Protein AF-0000000081272701 (afdb_homodimer)

Organism: Ralstonia solanacearum (NCBI:txid305)

Solvent-accessible surface area (backbone atoms only — not comparable to full-atom values): 15594 Å² total; per-residue (Å²): 125,84,72,68,68,65,71,77,65,60,69,92,56,44,43,75,49,78,46,57,53,49,80,87,42,29,43,97,86,44,32,54,33,79,48,44,53,51,46,57,50,47,57,41,48,53,54,44,41,46,74,64,30,82,58,53,84,39,99,74,37,78,48,37,80,42,72,40,32,41,37,36,40,49,70,38,90,46,41,65,70,42,53,31,35,36,35,27,32,75,70,45,52,53,64,32,35,37,30,39,36,34,44,29,21,32,60,88,81,59,48,64,25,34,35,36,38,36,32,30,37,26,19,29,71,85,78,66,40,79,30,71,53,57,73,86,54,52,55,78,73,84,120,125,85,71,69,67,66,72,78,65,59,67,90,57,45,43,74,46,79,48,57,53,49,80,87,42,30,44,98,87,45,31,55,32,80,46,46,53,51,46,58,50,47,56,42,48,52,54,42,40,46,74,60,30,82,58,53,84,39,98,73,38,78,48,37,81,42,70,40,32,42,38,39,40,49,69,39,91,46,40,66,70,42,53,30,34,36,36,29,32,74,71,44,51,55,65,32,34,36,30,38,36,36,43,30,20,32,60,87,80,58,48,61,24,34,37,35,38,38,33,28,38,27,20,28,71,85,79,67,40,79,32,70,55,54,74,85,52,53,53,78,72,84,121

Structure (mmCIF, N/CA/C/O backbone):
data_AF-0000000081272701-model_v1
#
loop_
_entity.id
_entity.type
_entity.pdbx_description
1 polymer Thioesterase
#
loop_
_atom_site.group_PDB
_atom_site.id
_atom_site.type_symbol
_atom_site.label_atom_id
_atom_site.label_alt_id
_atom_site.label_comp_id
_atom_site.label_asym_id
_atom_site.label_entity_id
_atom_site.label_seq_id
_atom_site.pdbx_PDB_ins_code
_atom_site.Cartn_x
_atom_site.Cartn_y
_atom_site.Cartn_z
_atom_site.occupancy
_atom_site.B_iso_or_equiv
_atom_site.auth_seq_id
_atom_site.auth_comp_id
_atom_site.auth_asym_id
_atom_site.auth_atom_id
_atom_site.pdbx_PDB_model_num
ATOM 1 N N . MET A 1 1 ? -2.586 -12.82 17.438 1 26.78 1 MET A N 1
ATOM 2 C CA . MET A 1 1 ? -3.273 -12.023 16.438 1 26.78 1 MET A CA 1
ATOM 3 C C . MET A 1 1 ? -3.867 -10.758 17.047 1 26.78 1 MET A C 1
ATOM 5 O O . MET A 1 1 ? -4.859 -10.828 17.781 1 26.78 1 MET A O 1
ATOM 9 N N . SER A 1 2 ? -3.023 -9.922 17.438 1 33.44 2 SER A N 1
ATOM 10 C CA . SER A 1 2 ? -3.576 -8.789 18.156 1 33.44 2 SER A CA 1
ATOM 11 C C . SER A 1 2 ? -4.777 -8.195 17.438 1 33.44 2 SER A C 1
ATOM 13 O O . SER A 1 2 ? -4.711 -7.922 16.234 1 33.44 2 SER A O 1
ATOM 15 N N . ASP A 1 3 ? -5.93 -8.648 17.75 1 35.03 3 ASP A N 1
ATOM 16 C CA . ASP A 1 3 ? -7.242 -8.086 17.453 1 35.03 3 ASP A CA 1
ATOM 17 C C . ASP A 1 3 ? -7.211 -6.562 17.5 1 35.03 3 ASP A C 1
ATOM 19 O O . ASP A 1 3 ? -7.316 -5.969 18.578 1 35.03 3 ASP A O 1
ATOM 23 N N . LEU A 1 4 ? -6.332 -5.977 16.938 1 34.28 4 LEU A N 1
ATOM 24 C CA . LEU A 1 4 ? -6.566 -4.539 16.922 1 34.28 4 LEU A CA 1
ATOM 25 C C . LEU A 1 4 ? -8.008 -4.227 16.547 1 34.28 4 LEU A C 1
ATOM 27 O O . LEU A 1 4 ? -8.32 -4.051 15.367 1 34.28 4 LEU A O 1
ATOM 31 N N . ALA A 1 5 ? -8.883 -5.004 16.938 1 40.84 5 ALA A N 1
ATOM 32 C CA . ALA A 1 5 ? -10.25 -4.508 16.906 1 40.84 5 ALA A CA 1
ATOM 33 C C . ALA A 1 5 ? -10.297 -2.992 17.078 1 40.84 5 ALA A C 1
ATOM 35 O O . ALA A 1 5 ? -9.977 -2.465 18.141 1 40.84 5 ALA A O 1
ATOM 36 N N . MET A 1 6 ? -9.82 -2.385 16.078 1 48.69 6 MET A N 1
ATOM 37 C CA . MET A 1 6 ? -9.75 -0.927 16 1 48.69 6 MET A CA 1
ATOM 38 C C . MET A 1 6 ? -10.984 -0.293 16.641 1 48.69 6 MET A C 1
ATOM 40 O O . MET A 1 6 ? -12.109 -0.565 16.219 1 48.69 6 MET A O 1
ATOM 44 N N . ALA A 1 7 ? -10.969 -0.127 17.844 1 49.5 7 ALA A N 1
ATOM 45 C CA . ALA A 1 7 ? -12.07 0.599 18.453 1 49.5 7 ALA A CA 1
ATOM 46 C C . ALA A 1 7 ? -12.656 1.633 17.5 1 49.5 7 ALA A C 1
ATOM 48 O O . ALA A 1 7 ? -11.914 2.393 16.875 1 49.5 7 ALA A O 1
ATOM 49 N N . ASN A 1 8 ? -13.797 1.231 16.953 1 56.88 8 ASN A N 1
ATOM 50 C CA . ASN A 1 8 ? -14.5 2.207 16.125 1 56.88 8 ASN A CA 1
ATOM 51 C C . ASN A 1 8 ? -14.578 3.568 16.797 1 56.88 8 ASN A C 1
ATOM 53 O O . ASN A 1 8 ? -15.156 3.691 17.891 1 56.88 8 ASN A O 1
ATOM 57 N N . PRO A 1 9 ? -13.727 4.461 16.375 1 60.88 9 PRO A N 1
ATOM 58 C CA . PRO A 1 9 ? -13.797 5.781 17 1 60.88 9 PRO A CA 1
ATOM 59 C C . PRO A 1 9 ? -15.195 6.375 16.969 1 60.88 9 PRO A C 1
ATOM 61 O O . PRO A 1 9 ? -16.047 5.918 16.203 1 60.88 9 PRO A O 1
ATOM 64 N N . ALA A 1 10 ? -15.352 7.242 17.859 1 65.19 10 ALA A N 1
ATOM 65 C CA . ALA A 1 10 ? -16.578 8.039 17.828 1 65.19 10 ALA A CA 1
ATOM 66 C C . ALA A 1 10 ? -16.781 8.656 16.438 1 65.19 10 ALA A C 1
ATOM 68 O O . ALA A 1 10 ? -15.828 9.086 15.797 1 65.19 10 ALA A O 1
ATOM 69 N N . PRO A 1 11 ? -17.953 8.477 15.891 1 62.69 11 PRO A N 1
ATOM 70 C CA . PRO A 1 11 ? -18.266 8.984 14.555 1 62.69 11 PRO A CA 1
ATOM 71 C C . PRO A 1 11 ? -17.734 10.391 14.312 1 62.69 11 PRO A C 1
ATOM 73 O O . PRO A 1 11 ? -17.391 10.742 13.18 1 62.69 11 PRO A O 1
ATOM 76 N N . GLU A 1 12 ? -17.688 11.227 15.32 1 66 12 GLU A N 1
ATOM 77 C CA . GLU A 1 12 ? -17.266 12.609 15.156 1 66 12 GLU A CA 1
ATOM 78 C C . GLU A 1 12 ? -15.781 12.695 14.812 1 66 12 GLU A C 1
ATOM 80 O O . GLU A 1 12 ? -15.32 13.703 14.266 1 66 12 GLU A O 1
ATOM 85 N N . ARG A 1 13 ? -15.172 11.648 14.93 1 81.19 13 ARG A N 1
ATOM 86 C CA . ARG A 1 13 ? -13.727 11.68 14.711 1 81.19 13 ARG A CA 1
ATOM 87 C C . ARG A 1 13 ? -13.336 10.82 13.516 1 81.19 13 ARG A C 1
ATOM 89 O O . ARG A 1 13 ? -12.164 10.445 13.367 1 81.19 13 ARG A O 1
ATOM 96 N N . THR A 1 14 ? -14.438 10.578 12.719 1 91.12 14 THR A N 1
ATOM 97 C CA . THR A 1 14 ? -14.219 9.688 11.578 1 91.12 14 THR A CA 1
ATOM 98 C C . THR A 1 14 ? -14.688 10.344 10.289 1 91.12 14 THR A C 1
ATOM 100 O O . THR A 1 14 ? -15.719 11.016 10.258 1 91.12 14 THR A O 1
ATOM 103 N N . VAL A 1 15 ? -13.914 10.273 9.242 1 95 15 VAL A N 1
ATOM 104 C CA . VAL A 1 15 ? -14.367 10.648 7.91 1 95 15 VAL A CA 1
ATOM 105 C C . VAL A 1 15 ? -14.812 9.406 7.141 1 95 15 VAL A C 1
ATOM 107 O O . VAL A 1 15 ? -14.352 8.297 7.43 1 95 15 VAL A O 1
ATOM 110 N N . MET A 1 16 ? -15.727 9.656 6.176 1 96.56 16 MET A N 1
ATOM 111 C CA . MET A 1 16 ? -16.281 8.531 5.438 1 96.56 16 MET A CA 1
ATOM 112 C C . MET A 1 16 ? -16.406 8.852 3.951 1 96.56 16 MET A C 1
ATOM 114 O O . MET A 1 16 ? -16.609 10.016 3.58 1 96.56 16 MET A O 1
ATOM 118 N N . GLN A 1 17 ? -16.281 7.859 3.146 1 97.06 17 GLN A N 1
ATOM 119 C CA . GLN A 1 17 ? -16.469 8 1.704 1 97.06 17 GLN A CA 1
ATOM 120 C C . GLN A 1 17 ? -17.016 6.719 1.091 1 97.06 17 GLN A C 1
ATOM 122 O O . GLN A 1 17 ? -16.625 5.617 1.469 1 97.06 17 GLN A O 1
ATOM 127 N N . HIS A 1 18 ? -17.969 6.902 0.21 1 97.94 18 HIS A N 1
ATOM 128 C CA . HIS A 1 18 ? -18.484 5.785 -0.581 1 97.94 18 HIS A CA 1
ATOM 129 C C . HIS A 1 18 ? -17.719 5.645 -1.892 1 97.94 18 HIS A C 1
ATOM 131 O O . HIS A 1 18 ? -17.516 6.629 -2.605 1 97.94 18 HIS A O 1
ATOM 137 N N . VAL A 1 19 ? -17.344 4.414 -2.15 1 97.19 19 VAL A N 1
ATOM 138 C CA . VAL A 1 19 ? -16.547 4.223 -3.361 1 97.19 19 VAL A CA 1
ATOM 139 C C . VAL A 1 19 ? -16.953 2.918 -4.043 1 97.19 19 VAL A C 1
ATOM 141 O O . VAL A 1 19 ? -17.406 1.982 -3.385 1 97.19 19 VAL A O 1
ATOM 144 N N . ARG A 1 20 ? -16.766 2.9 -5.371 1 96.56 20 ARG A N 1
ATOM 145 C CA . ARG A 1 20 ? -16.859 1.723 -6.227 1 96.56 20 ARG A CA 1
ATOM 146 C C . ARG A 1 20 ? -15.641 1.604 -7.133 1 96.56 20 ARG A C 1
ATOM 148 O O . ARG A 1 20 ? -15.211 2.59 -7.734 1 96.56 20 ARG A O 1
ATOM 155 N N . PRO A 1 21 ? -15.172 0.325 -7.156 1 97 21 PRO A N 1
ATOM 156 C CA . PRO A 1 21 ? -14.039 0.18 -8.07 1 97 21 PRO A CA 1
ATOM 157 C C . PRO A 1 21 ? -14.383 0.57 -9.508 1 97 21 PRO A C 1
ATOM 159 O O . PRO A 1 21 ? -15.461 0.221 -10.008 1 97 21 PRO A O 1
ATOM 162 N N . LEU A 1 22 ? -13.516 1.343 -10.117 1 95.19 22 LEU A N 1
ATOM 163 C CA . LEU A 1 22 ? -13.594 1.586 -11.555 1 95.19 22 LEU A CA 1
ATOM 164 C C . LEU A 1 22 ? -13.07 0.387 -12.344 1 95.19 22 LEU A C 1
ATOM 166 O O . LEU A 1 22 ? -12.328 -0.438 -11.797 1 95.19 22 LEU A O 1
ATOM 170 N N . PRO A 1 23 ? -13.398 0.254 -13.586 1 93.5 23 PRO A N 1
ATOM 171 C CA . PRO A 1 23 ? -12.977 -0.918 -14.352 1 93.5 23 PRO A CA 1
ATOM 172 C C 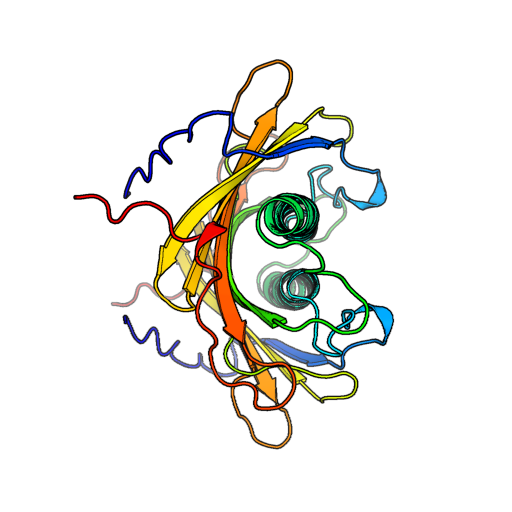. PRO A 1 23 ? -11.461 -1.111 -14.352 1 93.5 23 PRO A C 1
ATOM 174 O O . PRO A 1 23 ? -10.977 -2.242 -14.242 1 93.5 23 PRO A O 1
ATOM 177 N N . TYR A 1 24 ? -10.695 -0.041 -14.367 1 92.94 24 TYR A N 1
ATOM 178 C CA . TYR A 1 24 ? -9.25 -0.153 -14.469 1 92.94 24 TYR A CA 1
ATOM 179 C C . TYR A 1 24 ? -8.625 -0.418 -13.102 1 92.94 24 TYR A C 1
ATOM 181 O O . TYR A 1 24 ? -7.41 -0.595 -12.992 1 92.94 24 TYR A O 1
ATOM 189 N N . GLU A 1 25 ? -9.477 -0.399 -12.07 1 95.5 25 GLU A N 1
ATOM 190 C CA . GLU A 1 25 ? -8.977 -0.651 -10.719 1 95.5 25 GLU A CA 1
ATOM 191 C C . GLU A 1 25 ? -9.062 -2.133 -10.367 1 95.5 25 GLU A C 1
ATOM 193 O O . GLU A 1 25 ? -8.539 -2.564 -9.336 1 95.5 25 GLU A O 1
ATOM 198 N N . ALA A 1 26 ? -9.781 -2.902 -11.172 1 92.31 26 ALA A N 1
ATOM 199 C CA . ALA A 1 26 ? -9.797 -4.355 -11.039 1 92.31 26 ALA A CA 1
ATOM 200 C C . ALA A 1 26 ? -8.656 -4.988 -11.836 1 92.31 26 ALA A C 1
ATOM 202 O O . ALA A 1 26 ? -8.273 -4.484 -12.898 1 92.31 26 ALA A O 1
ATOM 203 N N . ASP A 1 27 ? -8.133 -6.059 -11.336 1 87.19 27 ASP A N 1
ATOM 204 C CA . ASP A 1 27 ? -7.074 -6.734 -12.078 1 87.19 27 ASP A CA 1
ATOM 205 C C . ASP A 1 27 ? -7.629 -7.898 -12.891 1 87.19 27 ASP A C 1
ATOM 207 O O . ASP A 1 27 ? -8.844 -7.992 -13.102 1 87.19 27 ASP A O 1
ATOM 211 N N . PHE A 1 28 ? -6.742 -8.719 -13.461 1 80.44 28 PHE A N 1
ATOM 212 C CA . PHE A 1 28 ? -7.141 -9.75 -14.406 1 80.44 28 PHE A CA 1
ATOM 213 C C . PHE A 1 28 ? -8.008 -10.805 -13.727 1 80.44 28 PHE A C 1
ATOM 215 O O . PHE A 1 28 ? -8.703 -11.57 -14.398 1 80.44 28 PHE A O 1
ATOM 222 N N . THR A 1 29 ? -8.008 -10.836 -12.336 1 78.81 29 THR A N 1
ATOM 223 C CA . THR A 1 29 ? -8.852 -11.781 -11.609 1 78.81 29 THR A CA 1
ATOM 224 C C . THR A 1 29 ? -10.266 -11.234 -11.453 1 78.81 29 THR A C 1
ATOM 226 O O . THR A 1 29 ? -11.188 -11.977 -11.094 1 78.81 29 THR A O 1
ATOM 229 N N . GLY A 1 30 ? -10.43 -9.953 -11.68 1 85.56 30 GLY A N 1
ATOM 230 C CA . GLY A 1 30 ? -11.727 -9.312 -11.492 1 85.56 30 GLY A CA 1
ATOM 231 C C . GLY A 1 30 ? -11.883 -8.664 -10.133 1 85.56 30 GLY A C 1
ATOM 232 O O . GLY A 1 30 ? -12.906 -8.047 -9.852 1 85.56 30 GLY A O 1
ATOM 233 N N . PHE A 1 31 ? -10.891 -8.805 -9.289 1 91.06 31 PHE A N 1
ATOM 234 C CA . PHE A 1 31 ? -10.922 -8.211 -7.961 1 91.06 31 PHE A CA 1
ATOM 235 C C . PHE A 1 31 ? -10.18 -6.879 -7.945 1 91.06 31 PHE A C 1
ATOM 237 O O . PHE A 1 31 ? -9.383 -6.594 -8.844 1 91.06 31 PHE A O 1
ATOM 244 N N . LEU A 1 32 ? -10.492 -6.082 -6.938 1 95.56 32 LEU A N 1
ATOM 245 C CA . LEU A 1 32 ? -9.766 -4.836 -6.719 1 95.56 32 LEU A CA 1
ATOM 246 C C . LEU A 1 32 ? -8.266 -5.094 -6.594 1 95.56 32 LEU A C 1
ATOM 248 O O . LEU A 1 32 ? -7.844 -5.938 -5.797 1 95.56 32 LEU A O 1
ATOM 252 N N . SER A 1 33 ? -7.535 -4.359 -7.367 1 95.12 33 SER A N 1
ATOM 253 C CA . SER A 1 33 ? -6.082 -4.453 -7.281 1 95.12 33 SER A CA 1
ATOM 254 C C . SER A 1 33 ? -5.578 -4 -5.918 1 95.12 33 SER A C 1
ATOM 256 O O . SER A 1 33 ? -6.051 -2.996 -5.379 1 95.12 33 SER A O 1
ATOM 258 N N . ASN A 1 34 ? -4.598 -4.754 -5.395 1 95.44 34 ASN A N 1
ATOM 259 C CA . ASN A 1 34 ? -4.008 -4.371 -4.117 1 95.44 34 ASN A CA 1
ATOM 260 C C . ASN A 1 34 ? -3.322 -3.012 -4.199 1 95.44 34 ASN A C 1
ATOM 262 O O . ASN A 1 34 ? -3.062 -2.379 -3.174 1 95.44 34 ASN A O 1
ATOM 266 N N . THR A 1 35 ? -3.006 -2.57 -5.422 1 96.69 35 THR A N 1
ATOM 267 C CA . THR A 1 35 ? -2.33 -1.289 -5.594 1 96.69 35 T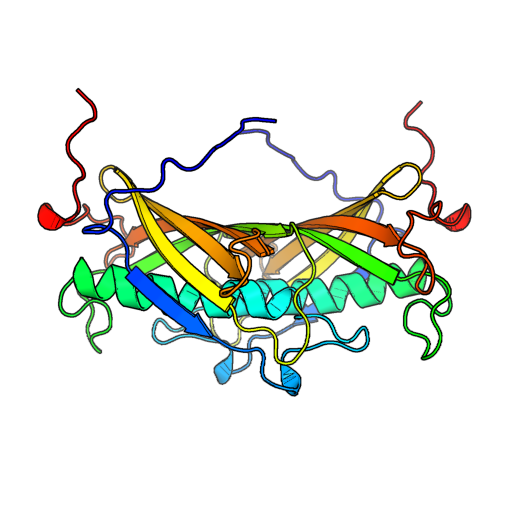HR A CA 1
ATOM 268 C C . THR A 1 35 ? -3.318 -0.134 -5.457 1 96.69 35 THR A C 1
ATOM 270 O O . THR A 1 35 ? -2.914 1.023 -5.328 1 96.69 35 THR A O 1
ATOM 273 N N . VAL A 1 36 ? -4.605 -0.45 -5.438 1 97.44 36 VAL A N 1
ATOM 274 C CA . VAL A 1 36 ? -5.633 0.585 -5.398 1 97.44 36 VAL A CA 1
ATOM 275 C C . VAL A 1 36 ? -5.965 0.928 -3.947 1 97.44 36 VAL A C 1
ATOM 277 O O . VAL A 1 36 ? -6.312 2.07 -3.637 1 97.44 36 VAL A O 1
ATOM 280 N N . ALA A 1 37 ? -5.773 0.004 -3.025 1 97.94 37 ALA A N 1
ATOM 281 C CA . ALA A 1 37 ? -6.145 0.186 -1.626 1 97.94 37 ALA A CA 1
ATOM 282 C C . ALA A 1 37 ? -5.449 1.404 -1.026 1 97.94 37 ALA A C 1
ATOM 284 O O . ALA A 1 37 ? -6.098 2.275 -0.444 1 97.94 37 ALA A O 1
ATOM 285 N N . PRO A 1 38 ? -4.141 1.561 -1.269 1 98 38 PRO A N 1
ATOM 286 C CA . PRO A 1 38 ? -3.479 2.736 -0.696 1 98 38 PRO A CA 1
ATOM 287 C C . PRO A 1 38 ? -4.004 4.047 -1.273 1 98 38 PRO A C 1
ATOM 289 O O . PRO A 1 38 ? -3.951 5.086 -0.608 1 98 38 PRO A O 1
ATOM 292 N N . ARG A 1 39 ? -4.5 4.031 -2.477 1 97.31 39 ARG A N 1
ATOM 293 C CA . ARG A 1 39 ? -5.07 5.238 -3.066 1 97.31 39 ARG A CA 1
ATOM 294 C C . ARG A 1 39 ? -6.367 5.633 -2.361 1 97.31 39 ARG A C 1
ATOM 296 O O . ARG A 1 39 ? -6.598 6.812 -2.096 1 97.31 39 ARG A O 1
ATOM 303 N N . TRP A 1 40 ? -7.18 4.637 -2.115 1 98.19 40 TRP A N 1
ATOM 304 C CA . TRP A 1 40 ? -8.398 4.906 -1.364 1 98.19 40 TRP A CA 1
ATOM 305 C C . TRP A 1 40 ? -8.078 5.43 0.031 1 98.19 40 TRP A C 1
ATOM 307 O O . TRP A 1 40 ? -8.734 6.344 0.527 1 98.19 40 TRP A O 1
ATOM 317 N N . MET A 1 41 ? -7.043 4.863 0.6 1 98.19 41 MET A N 1
ATOM 318 C CA . MET A 1 41 ? -6.598 5.312 1.916 1 98.19 41 MET A CA 1
ATOM 319 C C . MET A 1 41 ? -6.113 6.758 1.863 1 98.19 41 MET A C 1
ATOM 321 O O . MET A 1 41 ? -6.402 7.547 2.762 1 98.19 41 MET A O 1
ATOM 325 N N . GLU A 1 42 ? -5.395 7.066 0.825 1 96.44 42 GLU A N 1
ATOM 326 C CA . GLU A 1 42 ? -4.891 8.43 0.681 1 96.44 42 GLU A CA 1
ATOM 327 C C . GLU A 1 42 ? -6.035 9.438 0.6 1 96.44 42 GLU A C 1
ATOM 329 O O . GLU A 1 42 ? -5.988 10.492 1.232 1 96.44 42 GLU A O 1
ATOM 334 N N . ALA A 1 43 ? -7.02 9.141 -0.155 1 95.56 43 ALA A N 1
ATOM 335 C CA . ALA A 1 43 ? -8.172 10.031 -0.287 1 95.56 43 ALA A CA 1
ATOM 336 C C . ALA A 1 43 ? -8.805 10.305 1.071 1 95.56 43 ALA A C 1
ATOM 338 O O . ALA A 1 43 ? -9.125 11.453 1.392 1 95.56 43 ALA A O 1
ATOM 339 N N . LEU A 1 44 ? -8.914 9.281 1.863 1 96.69 44 LEU A N 1
ATOM 340 C CA . LEU A 1 44 ? -9.516 9.414 3.186 1 96.69 44 LEU A CA 1
ATOM 341 C C . LEU A 1 44 ? -8.578 10.164 4.133 1 96.69 44 LEU A C 1
ATOM 343 O O . LEU A 1 44 ? -9.031 10.969 4.953 1 96.69 44 LEU A O 1
ATOM 347 N N . ARG A 1 45 ? -7.328 9.883 4.047 1 93.75 45 ARG A N 1
ATOM 348 C CA . ARG A 1 45 ? -6.359 10.57 4.891 1 93.75 45 ARG A CA 1
ATOM 349 C C . ARG A 1 45 ? -6.387 12.078 4.637 1 93.75 45 ARG A C 1
ATOM 351 O O . ARG A 1 45 ? -6.355 12.867 5.578 1 93.75 45 ARG A O 1
ATOM 358 N N . ILE A 1 46 ? -6.391 12.414 3.334 1 89.75 46 ILE A N 1
ATOM 359 C CA . ILE A 1 46 ? -6.438 13.828 2.967 1 89.75 46 ILE A CA 1
ATOM 360 C C . ILE A 1 46 ? -7.684 14.477 3.561 1 89.75 46 ILE A C 1
ATOM 362 O O . ILE A 1 46 ? -7.609 15.57 4.137 1 89.75 46 ILE A O 1
ATOM 366 N N . GLN A 1 47 ? -8.812 13.789 3.475 1 90.5 47 GLN A N 1
ATOM 367 C CA . GLN A 1 47 ? -10.047 14.305 4.059 1 90.5 47 GLN A CA 1
ATOM 368 C C . GLN A 1 47 ? -9.914 14.492 5.566 1 90.5 47 GLN A C 1
ATOM 370 O O . GLN A 1 47 ? -10.312 15.523 6.105 1 90.5 47 GLN A O 1
ATOM 375 N N . ARG A 1 48 ? -9.352 13.508 6.156 1 88.25 48 ARG A N 1
ATOM 376 C CA . ARG A 1 48 ? -9.211 13.57 7.609 1 88.25 48 ARG A CA 1
ATOM 377 C C . ARG A 1 48 ? -8.25 14.68 8.016 1 88.25 48 ARG A C 1
ATOM 379 O O . ARG A 1 48 ? -8.5 15.406 8.984 1 88.25 48 ARG A O 1
ATOM 386 N N . MET A 1 49 ? -7.211 14.773 7.281 1 82.38 49 MET A N 1
ATOM 387 C CA . MET A 1 49 ? -6.207 15.789 7.598 1 82.38 49 MET A CA 1
ATOM 388 C C . MET A 1 49 ? -6.773 17.188 7.402 1 82.38 49 MET A C 1
ATOM 390 O O . MET A 1 49 ? -6.445 18.109 8.156 1 82.38 49 MET A O 1
ATOM 394 N N . ARG A 1 50 ? -7.586 17.312 6.418 1 81.44 50 ARG A N 1
ATOM 395 C CA . ARG A 1 50 ? -8.227 18.609 6.184 1 81.44 50 ARG A CA 1
ATOM 396 C C . ARG A 1 50 ? -9.086 19.016 7.375 1 81.44 50 ARG A C 1
ATOM 398 O O . ARG A 1 50 ? -9.195 20.203 7.688 1 81.44 50 ARG A O 1
ATOM 405 N N . THR A 1 51 ? -9.68 18.047 7.949 1 77.88 51 THR A N 1
ATOM 406 C CA . THR A 1 51 ? -10.508 18.344 9.117 1 77.88 51 THR A CA 1
ATOM 407 C C . THR A 1 51 ? -9.648 18.719 10.312 1 77.88 51 THR A C 1
ATOM 409 O O . THR A 1 51 ? -10.055 19.531 11.141 1 77.88 51 THR A O 1
ATOM 412 N N . CYS A 1 52 ? -8.477 18.172 10.32 1 71.5 52 CYS A N 1
ATOM 413 C CA . CYS A 1 52 ? -7.582 18.391 11.453 1 71.5 52 CYS A CA 1
ATOM 414 C C . CYS A 1 52 ? -6.703 19.625 11.234 1 71.5 52 CYS A C 1
ATOM 416 O O . CYS A 1 52 ? -6.301 20.281 12.195 1 71.5 52 CYS A O 1
ATOM 418 N N . PHE A 1 53 ? -6.324 19.75 10.023 1 68.38 53 PHE A N 1
ATOM 419 C CA . PHE A 1 53 ? -5.418 20.844 9.68 1 68.38 53 PHE A CA 1
ATOM 420 C C . PHE A 1 53 ? -6.004 21.703 8.57 1 68.38 53 PHE A C 1
ATOM 422 O O . PHE A 1 53 ? -5.898 21.375 7.391 1 68.38 53 PHE A O 1
ATOM 429 N N . PRO A 1 54 ? -6.371 22.844 9.086 1 63.28 54 PRO A N 1
ATOM 430 C CA . PRO A 1 54 ? -6.758 23.766 8.008 1 63.28 54 PRO A CA 1
ATOM 431 C C . PRO A 1 54 ? -5.582 24.172 7.133 1 63.28 54 PRO A C 1
ATOM 433 O O . PRO A 1 54 ? -4.469 24.359 7.633 1 63.28 54 PRO A O 1
ATOM 436 N N . HIS A 1 55 ? -5.535 24.109 5.812 1 63.47 55 HIS A N 1
ATOM 437 C CA . HIS A 1 55 ? -4.562 24.547 4.824 1 63.47 55 HIS A CA 1
ATOM 438 C C . HIS A 1 55 ? -3.498 23.484 4.578 1 63.47 55 HIS A C 1
ATOM 440 O O . HIS A 1 55 ? -2.383 23.812 4.156 1 63.47 55 HIS A O 1
ATOM 446 N N . PHE A 1 56 ? -3.754 22.203 5.16 1 64.25 56 PHE A N 1
ATOM 447 C CA . PHE A 1 56 ? -2.791 21.109 5.027 1 64.25 56 PHE A CA 1
ATOM 448 C C . PHE A 1 56 ? -2.383 20.922 3.57 1 64.25 56 PHE A C 1
ATOM 450 O O . PHE A 1 56 ? -1.229 20.609 3.279 1 64.25 56 PHE A O 1
ATOM 457 N N . ASP A 1 57 ? -3.273 21.141 2.691 1 61.03 57 ASP A N 1
ATOM 458 C CA . ASP A 1 57 ? -2.982 20.891 1.282 1 61.03 57 ASP A CA 1
ATOM 459 C C . ASP A 1 57 ? -2.881 22.203 0.505 1 61.03 57 ASP A C 1
ATOM 461 O O . ASP A 1 57 ? -3.15 22.25 -0.697 1 61.03 57 ASP A O 1
ATOM 465 N N . SER A 1 58 ? -2.52 23.156 1.338 1 61.97 58 SER A N 1
ATOM 466 C CA . SER A 1 58 ? -2.312 24.438 0.667 1 61.97 58 SER A CA 1
ATOM 467 C C . SER A 1 58 ? -0.958 24.484 -0.032 1 61.97 58 SER A C 1
ATOM 469 O O . SER A 1 58 ? -0.112 23.609 0.186 1 61.97 58 SER A O 1
ATOM 471 N N . GLY A 1 59 ? -0.864 25.219 -1.172 1 60.56 59 GLY A N 1
ATOM 472 C CA . GLY A 1 59 ? 0.354 25.391 -1.946 1 60.56 59 GLY A CA 1
ATOM 473 C C . GLY A 1 59 ? 1.549 25.781 -1.097 1 60.56 59 GLY A C 1
ATOM 474 O O . GLY A 1 59 ? 2.688 25.766 -1.57 1 60.56 59 GLY A O 1
ATOM 475 N N . ALA A 1 60 ? 1.454 26.203 0.081 1 63.84 60 ALA A N 1
ATOM 476 C CA . ALA A 1 60 ? 2.523 26.562 1.009 1 63.84 60 ALA A CA 1
ATOM 477 C C . ALA A 1 60 ? 2.252 26 2.402 1 63.84 60 ALA A C 1
ATOM 479 O O . ALA A 1 60 ? 1.983 26.75 3.34 1 63.84 60 ALA A O 1
ATOM 480 N N . PRO A 1 61 ? 2.4 24.672 2.447 1 67 61 PRO A N 1
ATOM 481 C CA . PRO A 1 61 ? 1.98 24.109 3.729 1 67 61 PRO A CA 1
ATOM 482 C C . PRO A 1 61 ? 2.953 24.422 4.863 1 67 61 PRO A C 1
ATOM 484 O O . PRO A 1 61 ? 4.164 24.5 4.641 1 67 61 PRO A O 1
ATOM 487 N N . GLN A 1 62 ? 2.398 24.75 6.016 1 72.62 62 GLN A N 1
ATOM 488 C CA . GLN A 1 62 ? 3.209 24.938 7.211 1 72.62 62 GLN A CA 1
ATOM 489 C C . GLN A 1 62 ? 3.729 23.609 7.742 1 72.62 62 GLN A C 1
ATOM 491 O O . GLN A 1 62 ? 4.707 23.562 8.492 1 72.62 62 GLN A O 1
ATOM 496 N N . HIS A 1 63 ? 3.041 22.547 7.406 1 76.25 63 HIS A N 1
ATOM 497 C CA . HIS A 1 63 ? 3.393 21.188 7.812 1 76.25 63 HIS A CA 1
ATOM 498 C C . HIS A 1 63 ? 3.373 20.234 6.621 1 76.25 63 HIS A C 1
ATOM 500 O O . HIS A 1 63 ? 2.506 20.344 5.75 1 76.25 63 HIS A O 1
ATOM 506 N N . LEU A 1 64 ? 4.465 19.484 6.52 1 79.62 64 LEU A N 1
ATOM 507 C CA . LEU A 1 64 ? 4.434 18.375 5.578 1 79.62 64 LEU A CA 1
ATOM 508 C C . LEU A 1 64 ? 4.145 17.062 6.301 1 79.62 64 LEU A C 1
ATOM 510 O O . LEU A 1 64 ? 4.691 16.812 7.379 1 79.62 64 LEU A O 1
ATOM 514 N N . CYS A 1 65 ? 3.207 16.406 5.805 1 83.19 65 CYS A N 1
ATOM 515 C CA . CYS A 1 65 ? 2.871 15.086 6.34 1 83.19 65 CYS A CA 1
ATOM 516 C C . CYS A 1 65 ? 3.607 13.984 5.586 1 83.19 65 CYS A C 1
ATOM 518 O O . CYS A 1 65 ? 3.338 13.75 4.406 1 83.19 65 CYS A O 1
ATOM 520 N N . ILE A 1 66 ? 4.488 13.359 6.219 1 89.69 66 ILE A N 1
ATOM 521 C CA . ILE A 1 66 ? 5.242 12.289 5.59 1 89.69 66 ILE A CA 1
ATOM 522 C C . ILE A 1 66 ? 4.777 10.938 6.137 1 89.69 66 ILE A C 1
ATOM 524 O O . ILE A 1 66 ? 4.5 10.812 7.328 1 89.69 66 ILE A O 1
ATOM 528 N N . ILE A 1 67 ? 4.66 10.008 5.242 1 95.3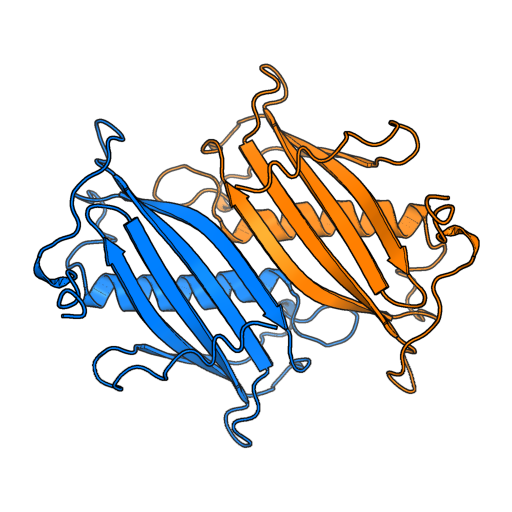1 67 ILE A N 1
ATOM 529 C CA . ILE A 1 67 ? 4.27 8.664 5.648 1 95.31 67 ILE A CA 1
ATOM 530 C C . ILE A 1 67 ? 5.516 7.82 5.898 1 95.31 67 ILE A C 1
ATOM 532 O O . ILE A 1 67 ? 6.43 7.789 5.07 1 95.31 67 ILE A O 1
ATOM 536 N N . THR A 1 68 ? 5.559 7.145 7.035 1 96.56 68 THR A N 1
ATOM 537 C CA . THR A 1 68 ? 6.715 6.324 7.379 1 96.56 68 THR A CA 1
ATOM 538 C C . THR A 1 68 ? 6.391 4.84 7.234 1 96.56 68 THR A C 1
ATOM 540 O O . THR A 1 68 ? 7.293 4.012 7.113 1 96.56 68 THR A O 1
ATOM 543 N N . GLU A 1 69 ? 5.102 4.516 7.305 1 98.44 69 GLU A N 1
ATOM 544 C CA . GLU A 1 69 ? 4.695 3.119 7.172 1 98.44 69 GLU A CA 1
ATOM 545 C C . GLU A 1 69 ? 3.256 3.008 6.68 1 98.44 69 GLU A C 1
ATOM 547 O O . GLU A 1 69 ? 2.387 3.773 7.105 1 98.44 69 GLU A O 1
ATOM 552 N N . THR A 1 70 ? 2.986 2.109 5.816 1 98.62 70 THR A N 1
ATOM 553 C CA . THR A 1 70 ? 1.649 1.747 5.359 1 98.62 70 THR A CA 1
ATOM 554 C C . THR A 1 70 ? 1.421 0.244 5.492 1 98.62 70 THR A C 1
ATOM 556 O O . THR A 1 70 ? 2.254 -0.557 5.062 1 98.62 70 THR A O 1
ATOM 559 N N . THR A 1 71 ? 0.33 -0.13 6.094 1 98.81 71 THR A N 1
ATOM 560 C CA . THR A 1 71 ? -0.085 -1.526 6.172 1 98.81 71 THR A CA 1
ATOM 561 C C . THR A 1 71 ? -1.523 -1.69 5.688 1 98.81 71 THR A C 1
ATOM 563 O O . THR A 1 71 ? -2.393 -0.882 6.02 1 98.81 71 THR A O 1
ATOM 566 N N . VAL A 1 72 ? -1.752 -2.693 4.918 1 98.75 72 VAL A N 1
ATOM 567 C CA . VAL A 1 72 ? -3.094 -3.064 4.48 1 98.75 72 VAL A CA 1
ATOM 568 C C . VAL A 1 72 ? -3.322 -4.555 4.723 1 98.75 72 VAL A C 1
ATOM 570 O O . VAL A 1 72 ? -2.492 -5.387 4.352 1 98.75 72 VAL A O 1
ATOM 573 N N . ARG A 1 73 ? -4.402 -4.895 5.32 1 98.62 73 ARG A N 1
ATOM 574 C CA . ARG A 1 73 ? -4.844 -6.273 5.492 1 98.62 73 ARG A CA 1
ATOM 575 C C . ARG A 1 73 ? -6.141 -6.535 4.734 1 98.62 73 ARG A C 1
ATOM 577 O O . ARG A 1 73 ? -7.148 -5.863 4.973 1 98.62 73 ARG A O 1
ATOM 584 N N . TYR A 1 74 ? -6.094 -7.527 3.936 1 97.88 74 TYR A N 1
ATOM 585 C CA . TYR A 1 74 ? -7.238 -7.852 3.092 1 97.88 74 TYR A CA 1
ATOM 586 C C . TYR A 1 74 ? -8.047 -9 3.684 1 97.88 74 TYR A C 1
ATOM 588 O O . TYR A 1 74 ? -7.504 -10.062 3.971 1 97.88 74 TYR A O 1
ATOM 596 N N . ARG A 1 75 ? -9.352 -8.734 3.76 1 96.62 75 ARG A N 1
ATOM 597 C CA . ARG A 1 75 ? -10.211 -9.703 4.43 1 96.62 75 ARG A CA 1
ATOM 598 C C . ARG A 1 75 ? -11.094 -10.445 3.428 1 96.62 75 ARG A C 1
ATOM 600 O O . ARG A 1 75 ? -11.125 -11.672 3.412 1 96.62 75 ARG A O 1
ATOM 607 N N . LYS A 1 76 ? -11.805 -9.719 2.643 1 95 76 LYS A N 1
ATOM 608 C CA . LYS A 1 76 ? -12.656 -10.266 1.592 1 95 76 LYS A CA 1
ATOM 609 C C . LYS A 1 76 ? -12.398 -9.57 0.258 1 95 76 LYS A C 1
ATOM 611 O O . LYS A 1 76 ? -12.242 -8.352 0.209 1 95 76 LYS A O 1
ATOM 616 N N . PRO A 1 77 ? -12.391 -10.375 -0.783 1 93.25 77 PRO A N 1
ATOM 617 C CA . PRO A 1 77 ? -12.117 -9.758 -2.082 1 93.25 77 PRO A CA 1
ATOM 618 C C . PRO A 1 77 ? -13.234 -8.805 -2.525 1 93.25 77 PRO A C 1
ATOM 620 O O . PRO A 1 77 ? -14.414 -9.078 -2.285 1 93.25 77 PRO A O 1
ATOM 623 N N . VAL A 1 78 ? -12.82 -7.668 -3.07 1 96.31 78 VAL A N 1
ATOM 624 C CA . VAL A 1 78 ? -13.727 -6.664 -3.617 1 96.31 78 VAL A CA 1
ATOM 625 C C . VAL A 1 78 ? -13.773 -6.789 -5.137 1 96.31 78 VAL A C 1
ATOM 627 O O . VAL A 1 78 ? -12.734 -6.855 -5.797 1 96.31 78 VAL A O 1
ATOM 630 N N . ARG A 1 79 ? -14.961 -6.848 -5.754 1 93.19 79 ARG A N 1
ATOM 631 C CA . ARG A 1 79 ? -15.133 -6.953 -7.199 1 93.19 79 ARG A CA 1
ATOM 632 C C . ARG A 1 79 ? -15.516 -5.605 -7.805 1 93.19 79 ARG A C 1
ATOM 634 O O . ARG A 1 79 ? -15.93 -4.691 -7.09 1 93.19 79 ARG A O 1
ATOM 641 N N . TYR A 1 80 ? -15.422 -5.801 -9.102 1 89 80 TYR A N 1
ATOM 642 C CA . TYR A 1 80 ? -15.914 -4.641 -9.836 1 89 80 TYR A CA 1
ATOM 643 C C . TYR A 1 80 ? -17.375 -4.387 -9.531 1 89 80 TYR A C 1
ATOM 645 O O . TYR A 1 80 ? -18.156 -5.328 -9.367 1 89 80 TYR A O 1
ATOM 653 N N . SER A 1 81 ? -17.828 -3.203 -9.18 1 86.56 81 SER A N 1
ATOM 654 C CA . SER A 1 81 ? -19.188 -2.721 -8.977 1 86.56 81 SER A CA 1
ATOM 655 C C . SER A 1 81 ? -19.594 -2.805 -7.508 1 86.56 81 SER A C 1
ATOM 657 O O . SER A 1 81 ? -20.641 -2.283 -7.117 1 86.56 81 SER A O 1
ATOM 659 N N . ASP A 1 82 ? -18.812 -3.561 -6.715 1 96.19 82 ASP A N 1
ATOM 660 C CA . ASP A 1 82 ? -19.156 -3.613 -5.297 1 96.19 82 ASP A CA 1
ATOM 661 C C . ASP A 1 82 ? -19.188 -2.213 -4.688 1 96.19 82 ASP A C 1
ATOM 663 O O . ASP A 1 82 ? -18.328 -1.382 -4.98 1 96.19 82 ASP A O 1
ATOM 667 N N . ALA A 1 83 ? -20.188 -1.993 -3.906 1 98 83 ALA A N 1
ATOM 668 C CA . ALA A 1 83 ? -20.266 -0.742 -3.154 1 98 83 ALA A CA 1
ATOM 669 C C . ALA A 1 83 ? -19.5 -0.847 -1.839 1 98 83 ALA A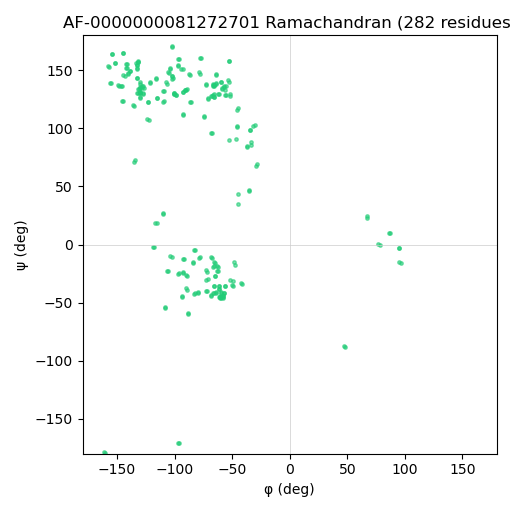 C 1
ATOM 671 O O . ALA A 1 83 ? -19.797 -1.71 -1.009 1 98 83 ALA A O 1
ATOM 672 N N . ILE A 1 84 ? -18.547 0.04 -1.664 1 98.5 84 ILE A N 1
ATOM 673 C CA . ILE A 1 84 ? -17.672 -0.005 -0.496 1 98.5 84 ILE A CA 1
ATOM 674 C C . ILE A 1 84 ? -17.781 1.306 0.28 1 98.5 84 ILE A C 1
ATOM 676 O O . ILE A 1 84 ? -17.875 2.383 -0.316 1 98.5 84 ILE A O 1
ATOM 680 N N . VAL A 1 85 ? -17.812 1.194 1.592 1 98.44 85 VAL A N 1
ATOM 681 C CA . VAL A 1 85 ? -17.688 2.373 2.443 1 98.44 85 VAL A CA 1
ATOM 682 C C . VAL A 1 85 ? -16.328 2.367 3.148 1 98.44 85 VAL A C 1
ATOM 684 O O . VAL A 1 85 ? -15.969 1.382 3.793 1 98.44 85 VAL A O 1
ATOM 687 N N . GLY A 1 86 ? -15.625 3.385 2.949 1 98.25 86 GLY A N 1
ATOM 688 C CA . GLY A 1 86 ? -14.359 3.598 3.633 1 98.25 86 GLY A CA 1
ATOM 689 C C . GLY A 1 86 ? -14.461 4.59 4.773 1 98.25 86 GLY A C 1
ATOM 690 O O . GLY A 1 86 ? -15.156 5.602 4.668 1 98.25 86 GLY A O 1
ATOM 691 N N . LYS A 1 87 ? -13.742 4.312 5.809 1 97.62 87 LYS A N 1
ATOM 692 C CA . LYS A 1 87 ? -13.648 5.211 6.953 1 97.62 87 LYS A CA 1
ATOM 693 C C . LYS A 1 87 ? -12.195 5.406 7.387 1 97.62 87 LYS A C 1
ATOM 695 O O . LYS A 1 87 ? -11.367 4.508 7.211 1 97.62 87 LYS A O 1
ATOM 700 N N . ALA A 1 88 ? -11.945 6.504 7.945 1 96.94 88 ALA A N 1
ATOM 701 C CA . ALA A 1 88 ? -10.625 6.797 8.5 1 96.94 88 ALA A CA 1
ATOM 702 C C . ALA A 1 88 ? -10.742 7.637 9.766 1 96.94 88 ALA A C 1
ATOM 704 O O . ALA A 1 88 ? -11.609 8.508 9.867 1 96.94 88 ALA A O 1
ATOM 705 N N . TRP A 1 89 ? -9.844 7.383 10.641 1 92.94 89 TRP A N 1
ATOM 706 C CA . TRP A 1 89 ? -9.789 8.156 11.875 1 92.94 89 TRP A CA 1
ATOM 707 C C . TRP A 1 89 ? -8.375 8.211 12.43 1 92.94 89 TRP A C 1
ATOM 709 O O . TRP A 1 89 ? -7.535 7.367 12.086 1 92.94 89 TRP A O 1
ATOM 719 N N . LEU A 1 90 ? -8.133 9.211 13.195 1 90.94 90 LEU A N 1
ATOM 720 C CA . LEU A 1 90 ? -6.848 9.336 13.875 1 90.94 90 LEU A CA 1
ATOM 721 C C . LEU A 1 90 ? -6.754 8.359 15.039 1 90.94 90 LEU A C 1
ATOM 723 O O . LEU A 1 90 ? -7.445 8.523 16.047 1 90.94 90 LEU A O 1
ATOM 727 N N . GLN A 1 91 ? -5.973 7.434 14.906 1 91.25 91 GLN A N 1
ATOM 728 C CA . GLN A 1 91 ? -5.824 6.406 15.93 1 91.25 91 GLN A CA 1
ATOM 729 C C . GLN A 1 91 ? -4.941 6.891 17.078 1 91.25 91 GLN A C 1
ATOM 731 O O . GLN A 1 91 ? -5.211 6.598 18.25 1 91.25 91 GLN A O 1
ATOM 736 N N . SER A 1 92 ? -3.898 7.562 16.719 1 88.69 92 SER A N 1
ATOM 737 C CA . SER A 1 92 ? -3.021 8.125 17.734 1 88.69 92 SER A CA 1
ATOM 738 C C . SER A 1 92 ? -2.213 9.297 17.188 1 88.69 92 SER A C 1
ATOM 740 O O . SER A 1 92 ? -1.979 9.383 15.984 1 88.69 92 SER A O 1
ATOM 742 N N . ALA A 1 93 ? -1.83 10.195 18.047 1 85.94 93 ALA A N 1
ATOM 743 C CA . ALA A 1 93 ? -0.964 11.336 17.766 1 85.94 93 ALA A CA 1
ATOM 744 C C . ALA A 1 93 ? -0.062 11.656 18.953 1 85.94 93 ALA A C 1
ATOM 746 O O . ALA A 1 93 ? -0.537 11.781 20.094 1 85.94 93 ALA A O 1
ATOM 747 N N . ARG A 1 94 ? 1.192 11.656 18.703 1 84.5 94 ARG A N 1
ATOM 748 C CA . ARG A 1 94 ? 2.191 11.969 19.719 1 84.5 94 ARG A CA 1
ATOM 749 C C . ARG A 1 94 ? 3.26 12.906 19.156 1 84.5 94 ARG A C 1
ATOM 751 O O . ARG A 1 94 ? 4.051 12.508 18.297 1 84.5 94 ARG A O 1
ATOM 758 N N . TYR A 1 95 ? 3.385 14.086 19.781 1 87.5 95 TYR A N 1
ATOM 759 C CA . TYR A 1 95 ? 4.301 15.148 19.359 1 87.5 95 TYR A CA 1
ATOM 760 C C . TYR A 1 95 ? 4.207 15.391 17.859 1 87.5 95 TYR A C 1
ATOM 762 O O . TYR A 1 95 ? 3.32 16.109 17.406 1 87.5 95 TYR A O 1
ATOM 770 N N . SER A 1 96 ? 5.004 14.617 17.047 1 88.88 96 SER A N 1
ATOM 771 C CA . SER A 1 96 ? 4.984 14.852 15.609 1 88.88 96 SER A CA 1
ATOM 772 C C . SER A 1 96 ? 4.504 13.617 14.852 1 88.88 96 SER A C 1
ATOM 774 O O . SER A 1 96 ? 4.254 13.68 13.648 1 88.88 96 SER A O 1
ATOM 776 N N . ARG A 1 97 ? 4.234 12.547 15.641 1 90.69 97 ARG A N 1
ATOM 777 C CA . ARG A 1 97 ? 3.887 11.281 15.008 1 90.69 97 ARG A CA 1
ATOM 778 C C . ARG A 1 97 ? 2.381 11.039 15.062 1 90.69 97 ARG A C 1
ATOM 780 O O . ARG A 1 97 ? 1.725 11.383 16.047 1 90.69 97 ARG A O 1
ATOM 787 N N . TRP A 1 98 ? 1.95 10.469 14.094 1 89.44 98 TRP A N 1
ATOM 788 C CA . TRP A 1 98 ? 0.524 10.172 14.031 1 89.44 98 TRP A CA 1
ATOM 789 C C . TRP A 1 98 ? 0.283 8.805 13.391 1 89.44 98 TRP A C 1
ATOM 791 O O . TRP A 1 98 ? 1.128 8.312 12.641 1 89.44 98 TRP A O 1
ATOM 801 N N . ILE A 1 99 ? -0.886 8.227 13.742 1 93.94 99 ILE A N 1
ATOM 802 C CA . ILE A 1 99 ? -1.383 7.012 13.102 1 93.94 99 ILE A CA 1
ATOM 803 C C . ILE A 1 99 ? -2.836 7.211 12.68 1 93.94 99 ILE A C 1
ATOM 805 O O . ILE A 1 99 ? -3.676 7.609 13.484 1 93.94 99 ILE A O 1
ATOM 809 N N . ILE A 1 100 ? -3.049 6.965 11.453 1 94.69 100 ILE A N 1
ATOM 810 C CA . ILE A 1 100 ? -4.414 6.938 10.938 1 94.69 100 ILE A CA 1
ATOM 811 C C . ILE A 1 100 ? -4.809 5.504 10.594 1 94.69 100 ILE A C 1
ATOM 813 O O . ILE A 1 100 ? -4.043 4.773 9.961 1 94.69 100 ILE A O 1
ATOM 817 N N . ALA A 1 101 ? -5.977 5.141 11.062 1 96.94 101 ALA A N 1
ATOM 818 C CA . ALA A 1 101 ? -6.551 3.832 10.758 1 96.94 101 ALA A CA 1
ATOM 819 C C . ALA A 1 101 ? -7.652 3.951 9.703 1 96.94 101 ALA A C 1
ATOM 821 O O . ALA A 1 101 ? -8.297 4.996 9.586 1 96.94 101 ALA A O 1
ATOM 822 N N . PHE A 1 102 ? -7.797 2.885 8.961 1 98.25 102 PHE A N 1
ATOM 823 C CA . PHE A 1 102 ? -8.781 2.834 7.891 1 98.25 102 PHE A CA 1
ATOM 824 C C . PHE A 1 102 ? -9.594 1.545 7.957 1 98.25 102 PHE A C 1
ATOM 826 O O . PHE A 1 102 ? -9.047 0.481 8.266 1 98.25 102 PHE A O 1
ATOM 833 N N . SER A 1 103 ? -10.836 1.658 7.648 1 98.12 103 SER A N 1
ATOM 834 C CA . SER A 1 103 ? -11.688 0.493 7.438 1 98.12 103 SER A CA 1
ATOM 835 C C . SER A 1 103 ? -12.477 0.614 6.137 1 98.12 103 SER A C 1
ATOM 837 O O . SER A 1 103 ? -12.961 1.693 5.801 1 98.12 103 SER A O 1
ATOM 839 N N . PHE A 1 104 ? -12.508 -0.422 5.379 1 98.62 104 PHE A N 1
ATOM 840 C CA . PHE A 1 104 ? -13.32 -0.523 4.168 1 98.62 104 PHE A CA 1
ATOM 841 C C . PHE A 1 104 ? -14.25 -1.729 4.238 1 98.62 104 PHE A C 1
ATOM 843 O O . PHE A 1 104 ? -13.789 -2.859 4.434 1 98.62 104 PHE A O 1
ATOM 850 N N . ALA A 1 105 ? -15.516 -1.46 4.105 1 98.56 105 ALA A N 1
ATOM 851 C CA . ALA A 1 105 ? -16.516 -2.514 4.242 1 98.56 105 ALA A CA 1
ATOM 852 C C . ALA A 1 105 ? -17.531 -2.469 3.098 1 98.56 105 ALA A C 1
ATOM 854 O O . ALA A 1 105 ? -17.734 -1.416 2.49 1 98.56 105 ALA A O 1
ATOM 855 N N . PHE A 1 106 ? -18.109 -3.635 2.832 1 98.31 106 PHE A N 1
ATOM 856 C CA . PHE A 1 106 ? -19.219 -3.674 1.884 1 98.31 106 PHE A CA 1
ATOM 857 C C . PHE A 1 106 ? -20.422 -2.912 2.426 1 98.31 106 PHE A C 1
ATOM 859 O O . PHE A 1 106 ? -20.875 -3.172 3.541 1 98.31 106 PHE A O 1
ATOM 866 N N . GLU A 1 107 ? -20.906 -2.023 1.653 1 97.12 107 GLU A N 1
ATOM 867 C CA . GLU A 1 107 ? -21.922 -1.088 2.121 1 97.12 107 GLU A CA 1
ATOM 868 C C . GLU A 1 107 ? -23.172 -1.823 2.594 1 97.12 107 GLU A C 1
ATOM 870 O O . GLU A 1 107 ? -23.75 -1.491 3.637 1 97.12 107 GLU A O 1
ATOM 875 N N . PHE A 1 108 ? -23.594 -2.846 1.873 1 94.88 108 PHE A N 1
ATOM 876 C CA . PHE A 1 108 ? -24.875 -3.473 2.16 1 94.88 108 PHE A CA 1
ATOM 877 C C . PHE A 1 108 ? -24.75 -4.477 3.301 1 94.88 108 PHE A C 1
ATOM 879 O O . PHE A 1 108 ? -25.547 -4.477 4.23 1 94.88 108 PHE A O 1
ATOM 886 N N . SER A 1 109 ? -23.719 -5.297 3.375 1 96.06 109 SER A N 1
ATOM 887 C CA . SER A 1 109 ? -23.578 -6.371 4.355 1 96.06 109 SER A CA 1
ATOM 888 C C . SER A 1 109 ? -22.812 -5.898 5.59 1 96.06 109 SER A C 1
ATOM 890 O O . SER A 1 109 ? -22.922 -6.492 6.664 1 96.06 109 SER A O 1
ATOM 892 N N . GLY A 1 110 ? -21.984 -4.84 5.402 1 96.56 110 GLY A N 1
ATOM 893 C CA . GLY A 1 110 ? -21.125 -4.387 6.492 1 96.56 110 GLY A CA 1
ATOM 894 C C . GLY A 1 110 ? -19.906 -5.27 6.707 1 96.56 110 GLY A C 1
ATOM 895 O O . GLY A 1 110 ? -19.094 -5.004 7.586 1 96.56 110 GLY A O 1
ATOM 896 N N . LEU A 1 111 ? -19.766 -6.309 5.898 1 97.31 111 LEU A N 1
ATOM 897 C CA . LEU A 1 111 ? -18.625 -7.211 6.023 1 97.31 111 LEU A CA 1
ATOM 898 C C . LEU A 1 111 ? -17.328 -6.496 5.668 1 97.31 111 LEU A C 1
ATOM 900 O O . LEU A 1 111 ? -17.281 -5.719 4.711 1 97.31 111 LEU A O 1
ATOM 904 N N . PRO A 1 112 ? -16.344 -6.73 6.449 1 98.19 112 PRO A N 1
ATOM 905 C CA . PRO A 1 112 ? -15.062 -6.062 6.172 1 98.19 112 PRO A CA 1
ATOM 906 C C . PRO A 1 112 ? -14.406 -6.551 4.883 1 98.19 112 PRO A C 1
ATOM 908 O O . PRO A 1 112 ? -14.273 -7.762 4.676 1 98.19 112 PRO A O 1
ATOM 911 N N . ALA A 1 113 ? -14.062 -5.629 4.043 1 98.31 113 ALA A N 1
ATOM 912 C CA . ALA A 1 113 ? -13.297 -5.934 2.838 1 98.31 113 ALA A CA 1
ATOM 913 C C . ALA A 1 113 ? -11.797 -5.875 3.111 1 98.31 113 ALA A C 1
ATOM 915 O O . ALA A 1 113 ? -11.086 -6.863 2.912 1 98.31 113 ALA A O 1
ATOM 916 N N . PHE A 1 114 ? -11.289 -4.762 3.539 1 98.5 114 PHE A N 1
ATOM 917 C CA . PHE A 1 114 ? -9.906 -4.641 3.979 1 98.5 114 PHE A CA 1
ATOM 918 C C . PHE A 1 114 ? -9.75 -3.496 4.969 1 98.5 114 PHE A C 1
ATOM 920 O O . PHE A 1 114 ? -10.648 -2.664 5.113 1 98.5 114 PHE A O 1
ATOM 927 N N . GLU A 1 115 ? -8.641 -3.486 5.676 1 98.62 115 GLU A N 1
ATOM 928 C CA . GLU A 1 115 ? -8.281 -2.455 6.641 1 98.62 115 GLU A CA 1
ATOM 929 C C . GLU A 1 115 ? -6.848 -1.973 6.422 1 98.62 115 GLU A C 1
ATOM 931 O O . GLU A 1 115 ? -6.043 -2.662 5.789 1 98.62 115 GLU A O 1
ATOM 936 N N . GLY A 1 116 ? -6.621 -0.801 6.906 1 98.5 116 GLY A N 1
ATOM 937 C CA . GLY A 1 116 ? -5.301 -0.224 6.723 1 98.5 116 GLY A CA 1
ATOM 938 C C . GLY A 1 116 ? -4.848 0.615 7.902 1 98.5 116 GLY A C 1
ATOM 939 O O . GLY A 1 116 ? -5.648 0.958 8.773 1 98.5 116 GLY A O 1
ATOM 940 N N . ARG A 1 117 ? -3.623 0.858 7.891 1 98.19 117 ARG A N 1
ATOM 941 C CA . ARG A 1 117 ? -2.977 1.744 8.852 1 98.19 117 ARG A CA 1
ATOM 942 C C . ARG A 1 117 ? -1.815 2.496 8.211 1 98.19 117 ARG A C 1
ATOM 944 O O . ARG A 1 117 ? -1.024 1.91 7.469 1 98.19 117 ARG A O 1
ATOM 951 N N . GLN A 1 118 ? -1.784 3.711 8.523 1 97.94 118 GLN A N 1
ATOM 952 C CA . GLN A 1 118 ? -0.646 4.516 8.094 1 97.94 118 GLN A CA 1
ATOM 953 C C . GLN A 1 118 ? -0.062 5.309 9.266 1 97.94 118 GLN A C 1
ATOM 955 O O . GLN A 1 118 ? -0.799 5.945 10.016 1 97.94 118 GLN A O 1
ATOM 960 N N . ALA A 1 119 ? 1.211 5.203 9.398 1 96.88 119 ALA A N 1
ATOM 961 C CA . ALA A 1 119 ? 1.962 6.031 10.344 1 96.88 119 ALA A CA 1
ATOM 962 C C . ALA A 1 119 ? 2.74 7.125 9.617 1 96.88 119 ALA A C 1
ATOM 964 O O . ALA A 1 119 ? 3.189 6.926 8.484 1 96.88 119 ALA A O 1
ATOM 965 N N . GLY A 1 120 ? 2.85 8.227 10.336 1 93.62 120 GLY A N 1
ATOM 966 C CA . GLY A 1 120 ? 3.582 9.328 9.734 1 93.62 120 GLY A CA 1
ATOM 967 C C . GLY A 1 120 ? 4.051 10.359 10.742 1 93.62 120 GLY A C 1
ATOM 968 O O . GLY A 1 120 ? 3.941 10.141 11.953 1 93.62 120 GLY A O 1
ATOM 969 N N . THR A 1 121 ? 4.703 11.375 10.148 1 90.88 121 THR A N 1
ATOM 970 C CA . THR A 1 121 ? 5.23 12.477 10.953 1 90.88 121 THR A CA 1
ATOM 971 C C . THR A 1 121 ? 5.02 13.812 10.25 1 90.88 121 THR A C 1
ATOM 973 O O . THR A 1 121 ? 5.051 13.883 9.023 1 90.88 121 THR A O 1
ATOM 976 N N . PHE A 1 122 ? 4.812 14.805 11.062 1 87.06 122 PHE A N 1
ATOM 977 C CA . PHE A 1 122 ? 4.801 16.172 10.539 1 87.06 122 PHE A CA 1
ATOM 978 C C . PHE A 1 122 ? 6.203 16.766 10.562 1 87.06 122 PHE A C 1
ATOM 980 O O . PHE A 1 122 ? 6.898 16.703 11.578 1 87.06 122 PHE A O 1
ATOM 987 N N . ILE A 1 123 ? 6.441 17.344 9.406 1 86.56 123 ILE A N 1
ATOM 988 C CA . ILE A 1 123 ? 7.766 17.953 9.367 1 86.56 123 ILE A CA 1
ATOM 989 C C . ILE A 1 123 ? 7.66 19.359 8.797 1 86.56 123 ILE A C 1
ATOM 991 O O . ILE A 1 123 ? 6.695 19.688 8.102 1 86.56 123 ILE A O 1
ATOM 995 N N . ASP A 1 124 ? 8.633 20.172 9.141 1 83.94 124 ASP A N 1
ATOM 996 C CA . ASP A 1 124 ? 8.766 21.516 8.578 1 83.94 124 ASP A CA 1
ATOM 997 C C . ASP A 1 124 ? 9.195 21.453 7.109 1 83.94 124 ASP A C 1
ATOM 999 O O . ASP A 1 124 ? 10.195 20.797 6.777 1 83.94 124 ASP A O 1
ATOM 1003 N N . PRO A 1 125 ? 8.445 22.078 6.266 1 81.88 125 PRO A N 1
ATOM 1004 C CA . PRO A 1 125 ? 8.742 21.984 4.836 1 81.88 125 PRO A CA 1
ATOM 1005 C C . PRO A 1 125 ? 10.109 22.578 4.48 1 81.88 125 PRO A C 1
ATOM 1007 O O . PRO A 1 125 ? 10.703 22.188 3.467 1 81.88 125 PRO A O 1
ATOM 1010 N N . GLN A 1 126 ? 10.656 23.453 5.273 1 84.25 126 GLN A N 1
ATOM 1011 C CA . GLN A 1 126 ? 11.922 24.125 4.973 1 84.25 126 GLN A CA 1
ATOM 1012 C C . GLN A 1 126 ? 13.094 23.375 5.613 1 84.25 126 GLN A C 1
ATOM 1014 O O . GLN A 1 126 ? 14.086 23.094 4.949 1 84.25 126 GLN A O 1
ATOM 1019 N N . THR A 1 127 ? 12.93 22.984 6.863 1 87.12 127 THR A N 1
ATOM 1020 C CA . THR A 1 127 ? 14.055 22.406 7.598 1 87.12 127 THR A CA 1
ATOM 1021 C C . THR A 1 127 ? 14.008 20.875 7.547 1 87.12 127 THR A C 1
ATOM 1023 O O . THR A 1 127 ? 15 20.219 7.848 1 87.12 127 THR A O 1
ATOM 1026 N N . HIS A 1 128 ? 12.758 20.312 7.34 1 84.38 128 HIS A N 1
ATOM 1027 C CA . HIS A 1 128 ? 12.492 18.875 7.316 1 84.38 128 HIS A CA 1
ATOM 1028 C C . HIS A 1 128 ? 12.695 18.25 8.688 1 84.38 128 HIS A C 1
ATOM 1030 O O . HIS A 1 128 ? 13.086 17.078 8.797 1 84.38 128 HIS A O 1
ATOM 1036 N N . LEU A 1 129 ? 12.578 19.172 9.656 1 88.75 129 LEU A N 1
ATOM 1037 C CA . LEU A 1 129 ? 12.586 18.703 11.039 1 88.75 129 LEU A CA 1
ATOM 1038 C C . LEU A 1 129 ? 11.164 18.453 11.539 1 88.75 129 LEU A C 1
ATOM 1040 O O . LEU A 1 129 ? 10.219 19.094 11.07 1 88.75 129 LEU A O 1
ATOM 1044 N N . PRO A 1 130 ? 11.109 17.516 12.453 1 89.62 130 PRO A N 1
ATOM 1045 C CA . PRO A 1 130 ? 9.766 17.25 12.984 1 89.62 130 PRO A CA 1
ATOM 1046 C C . PRO A 1 130 ? 9.141 18.469 13.641 1 89.62 130 PRO A C 1
ATOM 1048 O O . PRO A 1 130 ? 9.836 19.266 14.289 1 89.62 130 PRO A O 1
ATOM 1051 N N . LEU A 1 131 ? 7.84 18.641 13.406 1 86.25 131 LEU A N 1
ATOM 1052 C CA . LEU A 1 131 ? 7.016 19.672 14.016 1 86.25 131 LEU A CA 1
ATOM 1053 C C . LEU A 1 131 ? 5.926 19.062 14.891 1 86.25 131 LEU A C 1
ATOM 1055 O O . LEU A 1 131 ? 5.359 18.016 14.547 1 86.25 131 LEU A O 1
ATOM 1059 N N . PRO A 1 132 ? 5.73 19.781 15.953 1 82.56 132 PRO A N 1
ATOM 1060 C CA . PRO A 1 132 ? 4.66 19.25 16.812 1 82.56 132 PRO A CA 1
ATOM 1061 C C . PRO A 1 132 ? 3.297 19.266 16.125 1 82.56 132 PRO A C 1
ATOM 1063 O O . PRO A 1 132 ? 3.008 20.172 15.336 1 82.56 132 PRO A O 1
ATOM 1066 N N . ILE A 1 133 ? 2.529 18.25 16.484 1 74.62 133 ILE A N 1
ATOM 1067 C CA . ILE A 1 133 ? 1.154 18.188 16 1 74.62 133 ILE A CA 1
ATOM 1068 C C . ILE A 1 133 ? 0.349 19.344 16.594 1 74.62 133 ILE A C 1
ATOM 1070 O O . ILE A 1 133 ? 0.51 19.688 17.766 1 74.62 133 ILE A O 1
ATOM 1074 N N . PRO A 1 134 ? -0.414 19.891 15.719 1 70.19 134 PRO A N 1
ATOM 1075 C CA . PRO A 1 134 ? -1.27 20.953 16.25 1 70.19 134 PRO A CA 1
ATOM 1076 C C . PRO A 1 134 ? -2.098 20.516 17.453 1 70.19 134 PRO A C 1
ATOM 1078 O O . PRO A 1 134 ? -2.508 19.344 17.516 1 70.19 134 PRO A O 1
ATOM 1081 N N . ALA A 1 135 ? -2.248 21.375 18.375 1 68.5 135 ALA A N 1
ATOM 1082 C CA . ALA A 1 135 ? -2.971 21.094 19.609 1 68.5 135 ALA A CA 1
ATOM 1083 C C . ALA A 1 135 ? -4.348 20.516 19.328 1 68.5 135 ALA A C 1
ATOM 1085 O O . ALA A 1 135 ? -4.84 19.672 20.078 1 68.5 135 ALA A O 1
ATOM 1086 N N . SER A 1 136 ? -4.883 20.953 18.188 1 66.38 136 SER A N 1
ATOM 1087 C CA . SER A 1 136 ? -6.23 20.516 17.844 1 66.38 136 SER A CA 1
ATOM 1088 C C . SER A 1 136 ? -6.27 19.016 17.562 1 66.38 136 SER A C 1
ATOM 1090 O O . SER A 1 136 ? -7.336 18.391 17.625 1 66.38 136 SER A O 1
ATOM 1092 N N . LEU A 1 137 ? -5.148 18.438 17.281 1 65.12 137 LEU A N 1
ATOM 1093 C CA . LEU A 1 137 ? -5.082 17.031 16.906 1 65.12 137 LEU A CA 1
ATOM 1094 C C . LEU A 1 137 ? -4.605 16.188 18.094 1 65.12 137 LEU A C 1
ATOM 1096 O O . LEU A 1 137 ? -4.594 14.953 18.016 1 65.12 137 LEU A O 1
ATOM 1100 N N . ARG A 1 138 ? -4.16 16.906 19.078 1 62.53 138 ARG A N 1
ATOM 1101 C CA . ARG A 1 138 ? -3.635 16.156 20.219 1 62.53 138 ARG A CA 1
ATOM 1102 C C . ARG A 1 138 ? -4.75 15.414 20.938 1 62.53 138 ARG A C 1
ATOM 1104 O O . ARG A 1 138 ? -5.809 15.984 21.219 1 62.53 138 ARG A O 1
ATOM 1111 N N . LEU A 1 139 ? -4.895 14.156 20.578 1 60.84 139 LEU A N 1
ATOM 1112 C CA . LEU A 1 139 ? -5.887 13.352 21.281 1 60.84 139 LEU A CA 1
ATOM 1113 C C . LEU A 1 139 ? -5.613 13.352 22.781 1 60.84 139 LEU A C 1
ATOM 1115 O O . LEU A 1 139 ? -4.461 13.461 23.203 1 60.84 139 LEU A O 1
ATOM 1119 N N . PRO A 1 140 ? -6.695 13.578 23.547 1 54.47 140 PRO A N 1
ATOM 1120 C CA . PRO A 1 140 ? -6.5 13.539 25 1 54.47 140 PRO A CA 1
ATOM 1121 C C . PRO A 1 140 ? -5.656 12.344 25.453 1 54.47 140 PRO A C 1
ATOM 1123 O O . PRO A 1 140 ? -5.719 11.273 24.828 1 54.47 140 PRO A O 1
ATOM 1126 N N . ALA A 1 141 ? -4.441 12.648 26.078 1 46.47 141 ALA A N 1
ATOM 1127 C CA . ALA A 1 141 ? -3.619 11.633 26.719 1 46.47 141 ALA A CA 1
ATOM 1128 C C . ALA A 1 141 ? -4.484 10.555 27.359 1 46.47 141 ALA A C 1
ATOM 1130 O O . ALA A 1 141 ? -5.508 10.859 27.984 1 46.47 141 ALA A O 1
ATOM 1131 N N . ASP A 1 142 ? -4.711 9.391 26.734 1 40.16 142 ASP A N 1
ATOM 1132 C CA . ASP A 1 142 ? -5.348 8.383 27.562 1 40.16 142 ASP A CA 1
ATOM 1133 C C . ASP A 1 142 ? -4.891 8.508 29.016 1 40.16 142 ASP A C 1
ATOM 1135 O O . ASP A 1 142 ? -3.693 8.453 29.312 1 40.16 142 ASP A O 1
ATOM 1139 N N . HIS A 1 143 ? -5.484 9.32 29.812 1 33.59 143 HIS A N 1
ATOM 1140 C CA . HIS A 1 143 ? -5.352 9.102 31.234 1 33.59 143 HIS A CA 1
ATOM 1141 C C . HIS A 1 143 ? -5.668 7.656 31.609 1 33.59 143 HIS A C 1
ATOM 1143 O O . HIS A 1 143 ? -6.57 7.047 31.031 1 33.59 143 HIS A O 1
ATOM 1149 N N . MET B 1 1 ? 12.172 -3.381 17.766 1 26.41 1 MET B N 1
ATOM 1150 C CA . MET B 1 1 ? 12.242 -3.084 16.344 1 26.41 1 MET B CA 1
ATOM 1151 C C . MET B 1 1 ? 12.789 -4.277 15.562 1 26.41 1 MET B C 1
ATOM 1153 O O . MET B 1 1 ? 13.977 -4.594 15.648 1 26.41 1 MET B O 1
ATOM 1157 N N . SER B 1 2 ? 12.039 -5.242 15.43 1 32.19 2 SER B N 1
ATOM 1158 C CA . SER B 1 2 ? 12.648 -6.434 14.844 1 32.19 2 SER B CA 1
ATOM 1159 C C . SER B 1 2 ? 13.344 -6.105 13.523 1 32.19 2 SER B C 1
ATOM 1161 O O . SER B 1 2 ? 12.758 -5.473 12.648 1 32.19 2 SER B O 1
ATOM 1163 N N . ASP B 1 3 ? 14.555 -5.766 13.633 1 34.62 3 ASP B N 1
ATOM 1164 C CA . ASP B 1 3 ? 15.539 -5.688 12.562 1 34.62 3 ASP B CA 1
ATOM 1165 C C . ASP B 1 3 ? 15.312 -6.781 11.523 1 34.62 3 ASP B C 1
ATOM 1167 O O . ASP B 1 3 ? 15.758 -7.918 11.695 1 34.62 3 ASP B O 1
ATOM 1171 N N . LEU B 1 4 ? 14.148 -6.934 11.156 1 37.28 4 LEU B N 1
ATOM 1172 C CA . LEU B 1 4 ? 14.164 -7.891 10.055 1 37.28 4 LEU B CA 1
ATOM 1173 C C . LEU B 1 4 ? 15.273 -7.562 9.062 1 37.28 4 LEU B C 1
ATOM 1175 O O . LEU B 1 4 ? 15.094 -6.746 8.156 1 37.28 4 LEU B O 1
ATOM 1179 N N . ALA B 1 5 ? 16.328 -7.266 9.602 1 41.97 5 ALA B N 1
ATOM 1180 C CA . ALA B 1 5 ? 17.469 -7.355 8.695 1 41.97 5 ALA B CA 1
ATOM 1181 C C . ALA B 1 5 ? 17.25 -8.414 7.621 1 41.97 5 ALA B C 1
ATOM 1183 O O . ALA B 1 5 ? 17.25 -9.609 7.906 1 41.97 5 ALA B O 1
ATOM 1184 N N . MET B 1 6 ? 16.312 -8.172 6.73 1 47.97 6 MET B N 1
ATOM 1185 C CA . MET B 1 6 ? 16.031 -9.086 5.625 1 47.97 6 MET B CA 1
ATOM 1186 C C . MET B 1 6 ? 17.312 -9.703 5.078 1 47.97 6 MET B C 1
ATOM 1188 O O . MET B 1 6 ? 18.219 -8.984 4.641 1 47.97 6 MET B O 1
ATOM 1192 N N . ALA B 1 7 ? 17.766 -10.641 5.605 1 49.47 7 ALA B N 1
ATOM 1193 C CA . ALA B 1 7 ? 18.875 -11.352 4.984 1 49.47 7 ALA B CA 1
ATOM 1194 C C . ALA B 1 7 ? 18.797 -11.289 3.463 1 49.47 7 ALA B C 1
ATOM 1196 O O . ALA B 1 7 ? 17.719 -11.492 2.887 1 49.47 7 ALA B O 1
ATOM 1197 N N . ASN B 1 8 ? 19.594 -10.438 2.934 1 56.28 8 ASN B N 1
ATOM 1198 C CA . ASN B 1 8 ? 19.688 -10.383 1.479 1 56.28 8 ASN B CA 1
ATOM 1199 C C . ASN B 1 8 ? 19.812 -11.781 0.874 1 56.28 8 ASN B C 1
ATOM 1201 O O . ASN B 1 8 ? 20.766 -12.508 1.169 1 56.28 8 ASN B O 1
ATOM 1205 N N . PRO B 1 9 ? 18.719 -12.281 0.342 1 61.41 9 PRO B N 1
ATOM 1206 C CA . PRO B 1 9 ? 18.812 -13.617 -0.253 1 61.41 9 PRO B CA 1
ATOM 1207 C C . PRO B 1 9 ? 19.938 -13.727 -1.272 1 61.41 9 PRO B C 1
ATOM 1209 O O . PRO B 1 9 ? 20.453 -12.711 -1.742 1 61.41 9 PRO B O 1
ATOM 1212 N N . ALA B 1 10 ? 20.312 -14.891 -1.465 1 65.12 10 ALA B N 1
ATOM 1213 C CA . ALA B 1 10 ? 21.234 -15.172 -2.559 1 65.12 10 ALA B CA 1
ATOM 1214 C C . ALA B 1 10 ? 20.734 -14.586 -3.873 1 65.12 10 ALA B C 1
ATOM 1216 O O . ALA B 1 10 ? 19.531 -14.617 -4.148 1 65.12 10 ALA B O 1
ATOM 1217 N N . PRO B 1 11 ? 21.531 -13.852 -4.543 1 62.38 11 PRO B N 1
ATOM 1218 C CA . PRO B 1 11 ? 21.172 -13.195 -5.801 1 62.38 11 PRO B CA 1
ATOM 1219 C C . PRO B 1 11 ? 20.344 -14.086 -6.715 1 62.38 11 PRO B C 1
ATOM 1221 O O . PRO B 1 11 ? 19.5 -13.594 -7.469 1 62.38 11 PRO B O 1
ATOM 1224 N N . GLU B 1 12 ? 20.578 -15.375 -6.703 1 65.88 12 GLU B N 1
ATOM 1225 C CA . GLU B 1 12 ? 19.875 -16.297 -7.602 1 65.88 12 GLU B CA 1
ATOM 1226 C C . GLU B 1 12 ? 18.391 -16.391 -7.242 1 65.88 12 GLU B C 1
ATOM 1228 O O . GLU B 1 12 ? 17.578 -16.781 -8.078 1 65.88 12 GLU B O 1
ATOM 1233 N N . ARG B 1 13 ? 18.094 -15.883 -6.176 1 80.94 13 ARG B N 1
ATOM 1234 C CA . ARG B 1 13 ? 16.719 -16.016 -5.723 1 80.94 13 ARG B CA 1
ATOM 1235 C C . ARG B 1 13 ? 16.031 -14.664 -5.645 1 80.94 13 ARG B C 1
ATOM 1237 O O . ARG B 1 13 ? 14.992 -14.523 -4.984 1 80.94 13 ARG B O 1
ATOM 1244 N N . THR B 1 14 ? 16.703 -13.711 -6.398 1 91.19 14 THR B N 1
ATOM 1245 C CA . THR B 1 14 ? 16.203 -12.344 -6.336 1 91.19 14 THR B CA 1
ATOM 1246 C C . THR B 1 14 ? 15.969 -11.789 -7.738 1 91.19 14 THR B C 1
ATOM 1248 O O . THR B 1 14 ? 16.75 -12.047 -8.656 1 91.19 14 THR B O 1
ATOM 1251 N N . VAL B 1 15 ? 14.859 -11.148 -7.961 1 94.94 15 VAL B N 1
ATOM 1252 C CA . VAL B 1 15 ? 14.648 -10.383 -9.18 1 94.94 15 VAL B CA 1
ATOM 1253 C C . VAL B 1 15 ? 14.953 -8.906 -8.922 1 94.94 15 VAL B C 1
ATOM 1255 O O . VAL B 1 15 ? 14.867 -8.438 -7.781 1 94.94 15 VAL B O 1
ATOM 1258 N N . MET B 1 16 ? 15.32 -8.211 -10.031 1 96.62 16 MET B N 1
ATOM 1259 C CA . MET B 1 16 ? 15.727 -6.816 -9.883 1 96.62 16 MET B CA 1
ATOM 1260 C C . MET B 1 16 ? 15.156 -5.965 -11.008 1 96.62 16 MET B C 1
ATOM 1262 O O . MET B 1 16 ? 14.969 -6.449 -12.125 1 96.62 16 MET B O 1
ATOM 1266 N N . GLN B 1 17 ? 14.898 -4.727 -10.711 1 97 17 GLN B N 1
ATOM 1267 C CA . GLN B 1 17 ? 14.438 -3.77 -11.711 1 97 17 GLN B CA 1
ATOM 1268 C C . GLN B 1 17 ? 14.922 -2.357 -11.383 1 97 17 GLN B C 1
ATOM 1270 O O . GLN B 1 17 ? 14.922 -1.951 -10.219 1 97 17 GLN B O 1
ATOM 1275 N N . HIS B 1 18 ? 15.375 -1.682 -12.414 1 97.94 18 HIS B N 1
ATOM 1276 C CA . HIS B 1 18 ? 15.711 -0.267 -12.281 1 97.94 18 HIS B CA 1
ATOM 1277 C C . HIS B 1 18 ? 14.508 0.614 -12.609 1 97.94 18 HIS B C 1
ATOM 1279 O O . HIS B 1 18 ? 13.852 0.411 -13.633 1 97.94 18 HIS B O 1
ATOM 1285 N N . VAL B 1 19 ? 14.289 1.565 -11.727 1 97.12 19 VAL B N 1
ATOM 1286 C CA . VAL B 1 19 ? 13.117 2.406 -11.953 1 97.12 19 VAL B CA 1
ATOM 1287 C C . VAL B 1 19 ? 13.438 3.854 -11.586 1 97.12 19 VAL B C 1
ATOM 1289 O O . VAL B 1 19 ? 14.297 4.109 -10.742 1 97.12 19 VAL B O 1
ATOM 1292 N N . ARG B 1 20 ? 12.734 4.777 -12.258 1 96.5 20 ARG B N 1
ATOM 1293 C CA . ARG B 1 20 ? 12.688 6.203 -11.953 1 96.5 20 ARG B CA 1
ATOM 1294 C C . ARG B 1 20 ? 11.25 6.703 -11.875 1 96.5 20 ARG B C 1
ATOM 1296 O O . ARG B 1 20 ? 10.43 6.375 -12.734 1 96.5 20 ARG B O 1
ATOM 1303 N N . PRO B 1 21 ? 11.055 7.508 -10.797 1 97 21 PRO B N 1
ATOM 1304 C CA . PRO B 1 21 ? 9.695 8.047 -10.742 1 97 21 PRO B CA 1
ATOM 1305 C C . PRO B 1 21 ? 9.344 8.867 -11.984 1 97 21 PRO B C 1
ATOM 1307 O O . PRO B 1 21 ? 10.164 9.648 -12.461 1 97 21 PRO B O 1
ATOM 1310 N N . LEU B 1 22 ? 8.164 8.625 -12.508 1 95.12 22 LEU B N 1
ATOM 1311 C CA . LEU B 1 22 ? 7.602 9.5 -13.531 1 95.12 22 LEU B CA 1
ATOM 1312 C C . LEU B 1 22 ? 7.035 10.766 -12.914 1 95.12 22 LEU B C 1
ATOM 1314 O O . LEU B 1 22 ? 6.75 10.805 -11.711 1 95.12 22 LEU B O 1
ATOM 1318 N N . PRO B 1 23 ? 6.844 11.805 -13.656 1 93.44 23 PRO B N 1
ATOM 1319 C CA . PRO B 1 23 ? 6.367 13.07 -13.086 1 93.44 23 PRO B CA 1
ATOM 1320 C C . PRO B 1 23 ? 5.051 12.914 -12.328 1 93.44 23 PRO B C 1
ATOM 1322 O O . PRO B 1 23 ? 4.871 13.523 -11.273 1 93.44 23 PRO B O 1
ATOM 1325 N N . TYR B 1 24 ? 4.176 12.062 -12.789 1 92.81 24 TYR B N 1
ATOM 1326 C CA . TYR B 1 24 ? 2.857 11.938 -12.18 1 92.81 24 TYR B CA 1
ATOM 1327 C C . TYR B 1 24 ? 2.906 11.031 -10.953 1 92.81 24 TYR B C 1
ATOM 1329 O O . TYR B 1 24 ? 1.897 10.844 -10.273 1 92.81 24 TYR B O 1
ATOM 1337 N N . GLU B 1 25 ? 4.082 10.445 -10.711 1 95.56 25 GLU B N 1
ATOM 1338 C CA . GLU B 1 25 ? 4.23 9.562 -9.562 1 95.56 25 GLU B CA 1
ATOM 1339 C C . GLU B 1 25 ? 4.738 10.336 -8.344 1 95.56 25 GLU B C 1
ATOM 1341 O O . GLU B 1 25 ? 4.77 9.797 -7.234 1 95.56 25 GLU B O 1
ATOM 1346 N N . ALA B 1 26 ? 5.199 11.562 -8.555 1 92.25 26 ALA B N 1
ATOM 1347 C CA . ALA B 1 26 ? 5.535 12.453 -7.453 1 92.25 26 ALA B CA 1
ATOM 1348 C C . ALA B 1 26 ? 4.312 13.234 -6.988 1 92.25 26 ALA B C 1
ATOM 1350 O O . ALA B 1 26 ? 3.457 13.602 -7.797 1 92.25 26 ALA B O 1
ATOM 1351 N N . ASP B 1 27 ? 4.242 13.492 -5.719 1 87.12 27 ASP B N 1
ATOM 1352 C CA . ASP B 1 27 ? 3.121 14.281 -5.227 1 87.12 27 ASP B CA 1
ATOM 1353 C C . ASP B 1 27 ? 3.5 15.758 -5.105 1 87.12 27 ASP B C 1
ATOM 1355 O O . ASP B 1 27 ? 4.512 16.188 -5.656 1 87.12 27 ASP B O 1
ATOM 1359 N N . PHE B 1 28 ? 2.629 16.562 -4.48 1 80.62 28 PHE B N 1
ATOM 1360 C CA . PHE B 1 28 ? 2.789 18.016 -4.457 1 80.62 28 PHE B CA 1
ATOM 1361 C C . PHE B 1 28 ? 4.039 18.406 -3.676 1 80.62 28 PHE B C 1
ATOM 1363 O O . PHE B 1 28 ? 4.523 19.531 -3.797 1 80.62 28 PHE B O 1
ATOM 1370 N N . THR B 1 29 ? 4.617 17.438 -2.861 1 79.06 29 THR B N 1
ATOM 1371 C CA . THR B 1 29 ? 5.844 17.719 -2.115 1 79.06 29 THR B CA 1
ATOM 1372 C C . THR B 1 29 ? 7.07 17.5 -2.994 1 79.06 29 THR B C 1
ATOM 1374 O O . THR B 1 29 ? 8.18 17.906 -2.635 1 79.06 29 THR B O 1
ATOM 1377 N N . GLY B 1 30 ? 6.867 16.812 -4.117 1 85.62 30 GLY B N 1
ATOM 1378 C CA . GLY B 1 30 ? 7.98 16.484 -4.996 1 85.62 30 GLY B CA 1
ATOM 1379 C C . GLY B 1 30 ? 8.562 15.102 -4.734 1 85.62 30 GLY B C 1
ATOM 1380 O O . GLY B 1 30 ? 9.484 14.672 -5.43 1 85.62 30 GLY B O 1
ATOM 1381 N N . PHE B 1 31 ? 8.062 14.414 -3.76 1 91.12 31 PHE B N 1
ATOM 1382 C CA . PHE B 1 31 ? 8.516 13.07 -3.428 1 91.12 31 PHE B CA 1
ATOM 1383 C C . PHE B 1 31 ? 7.613 12.016 -4.059 1 91.12 31 PHE B C 1
ATOM 1385 O O . PHE B 1 31 ? 6.48 12.312 -4.441 1 91.12 31 PHE B O 1
ATOM 1392 N N . LEU B 1 32 ? 8.164 10.82 -4.176 1 95.62 32 LEU B N 1
ATOM 1393 C CA . LEU B 1 32 ? 7.371 9.688 -4.637 1 95.62 32 LEU B CA 1
ATOM 1394 C C . LEU B 1 32 ? 6.137 9.492 -3.762 1 95.62 32 LEU B C 1
ATOM 1396 O O . LEU B 1 32 ? 6.246 9.43 -2.535 1 95.62 32 LEU B O 1
ATOM 1400 N N . SER B 1 33 ? 5.035 9.406 -4.43 1 95.19 33 SER B N 1
ATOM 1401 C CA . SER B 1 33 ? 3.793 9.141 -3.715 1 95.19 33 SER B CA 1
ATOM 1402 C C . SER B 1 33 ? 3.818 7.766 -3.053 1 95.19 33 SER B C 1
ATOM 1404 O O . SER B 1 33 ? 4.273 6.789 -3.652 1 95.19 33 SER B O 1
ATOM 1406 N N . ASN B 1 34 ? 3.285 7.727 -1.815 1 95.56 34 ASN B N 1
ATOM 1407 C CA . ASN B 1 34 ? 3.211 6.449 -1.116 1 95.56 34 ASN B CA 1
ATOM 1408 C C . ASN B 1 34 ? 2.305 5.461 -1.847 1 95.56 34 ASN B C 1
ATOM 1410 O O . ASN B 1 34 ? 2.367 4.254 -1.601 1 95.56 34 ASN B O 1
ATOM 1414 N N . THR B 1 35 ? 1.457 5.98 -2.727 1 96.69 35 THR B N 1
ATOM 1415 C CA . THR B 1 35 ? 0.545 5.109 -3.459 1 96.69 35 THR B CA 1
ATOM 1416 C C . THR B 1 35 ? 1.269 4.41 -4.605 1 96.69 35 THR B C 1
ATOM 1418 O O . THR B 1 35 ? 0.747 3.457 -5.188 1 96.69 35 THR B O 1
ATOM 1421 N N . VAL B 1 36 ? 2.471 4.848 -4.898 1 97.38 36 VAL B N 1
ATOM 1422 C CA . VAL B 1 36 ? 3.211 4.309 -6.035 1 97.38 36 VAL B CA 1
ATOM 1423 C C . VAL B 1 36 ? 4.039 3.107 -5.586 1 97.38 36 VAL B C 1
ATOM 1425 O O . VAL B 1 36 ? 4.262 2.172 -6.359 1 97.38 36 VAL B O 1
ATOM 1428 N N . ALA B 1 37 ? 4.422 3.045 -4.328 1 97.94 37 ALA B N 1
ATOM 1429 C CA . ALA B 1 37 ? 5.297 1.996 -3.811 1 97.94 37 ALA B CA 1
ATOM 1430 C C . ALA B 1 37 ? 4.695 0.613 -4.047 1 97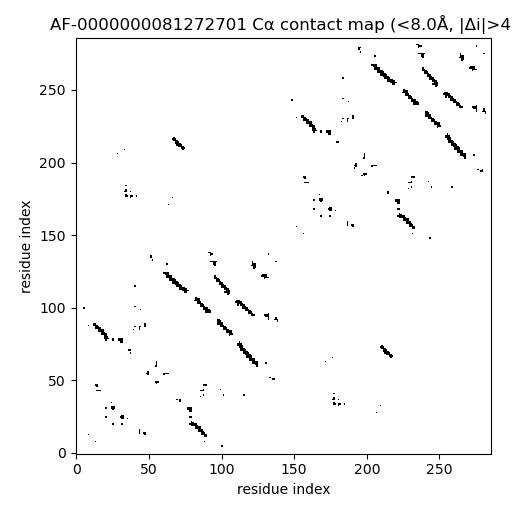.94 37 ALA B C 1
ATOM 1432 O O . ALA B 1 37 ? 5.355 -0.272 -4.598 1 97.94 37 ALA B O 1
ATOM 1433 N N . PRO B 1 38 ? 3.406 0.439 -3.764 1 98 38 PRO B N 1
ATOM 1434 C CA . PRO B 1 38 ? 2.834 -0.889 -3.996 1 98 38 PRO B CA 1
ATOM 1435 C C . PRO B 1 38 ? 2.822 -1.275 -5.473 1 98 38 PRO B C 1
ATOM 1437 O O . PRO B 1 38 ? 2.854 -2.463 -5.805 1 98 38 PRO B O 1
ATOM 1440 N N . ARG B 1 39 ? 2.77 -0.323 -6.355 1 97.25 39 ARG B N 1
ATOM 1441 C CA . ARG B 1 39 ? 2.812 -0.623 -7.785 1 97.25 39 ARG B CA 1
ATOM 1442 C C . ARG B 1 39 ? 4.184 -1.154 -8.188 1 97.25 39 ARG B C 1
ATOM 1444 O O . ARG B 1 39 ? 4.277 -2.105 -8.969 1 97.25 39 ARG B O 1
ATOM 1451 N N . TRP B 1 40 ? 5.195 -0.495 -7.684 1 98.19 40 TRP B N 1
ATOM 1452 C CA . TRP B 1 40 ? 6.543 -0.987 -7.949 1 98.19 40 TRP B CA 1
ATOM 1453 C C . TRP B 1 40 ? 6.73 -2.391 -7.383 1 98.19 40 TRP B C 1
ATOM 1455 O O . TRP B 1 40 ? 7.352 -3.246 -8.023 1 98.19 40 TRP B O 1
ATOM 1465 N N . MET B 1 41 ? 6.156 -2.602 -6.227 1 98.12 41 MET B N 1
ATOM 1466 C CA . MET B 1 41 ? 6.219 -3.922 -5.605 1 98.12 41 MET B CA 1
ATOM 1467 C C . MET B 1 41 ? 5.492 -4.957 -6.457 1 98.12 41 MET B C 1
ATOM 1469 O O . MET B 1 41 ? 5.973 -6.078 -6.625 1 98.12 41 MET B O 1
ATOM 1473 N N . GLU B 1 42 ? 4.367 -4.562 -6.98 1 96.38 42 GLU B N 1
ATOM 1474 C CA . GLU B 1 42 ? 3.605 -5.48 -7.82 1 96.38 42 GLU B CA 1
ATOM 1475 C C . GLU B 1 42 ? 4.402 -5.898 -9.055 1 96.38 42 GLU B C 1
ATOM 1477 O O . GLU B 1 42 ? 4.426 -7.074 -9.414 1 96.38 42 GLU B O 1
ATOM 1482 N N . ALA B 1 43 ? 5.016 -4.973 -9.68 1 95.5 43 ALA B N 1
ATOM 1483 C CA . ALA B 1 43 ? 5.82 -5.273 -10.867 1 95.5 43 ALA B CA 1
ATOM 1484 C C . ALA B 1 43 ? 6.902 -6.305 -10.547 1 95.5 43 ALA B C 1
ATOM 1486 O O . ALA B 1 43 ? 7.102 -7.254 -11.305 1 95.5 43 ALA B O 1
ATOM 1487 N N . LEU B 1 44 ? 7.516 -6.145 -9.414 1 96.69 44 LEU B N 1
ATOM 1488 C CA . LEU B 1 44 ? 8.57 -7.062 -9 1 96.69 44 LEU B CA 1
ATOM 1489 C C . LEU B 1 44 ? 7.996 -8.414 -8.602 1 96.69 44 LEU B C 1
ATOM 1491 O O . LEU B 1 44 ? 8.586 -9.461 -8.883 1 96.69 44 LEU B O 1
ATOM 1495 N N . ARG B 1 45 ? 6.895 -8.406 -7.938 1 93.62 45 ARG B N 1
ATOM 1496 C CA . ARG B 1 45 ? 6.254 -9.656 -7.539 1 93.62 45 ARG B CA 1
ATOM 1497 C C . ARG B 1 45 ? 5.895 -10.5 -8.758 1 93.62 45 ARG B C 1
ATOM 1499 O O . ARG B 1 45 ? 6.117 -11.711 -8.766 1 93.62 45 ARG B O 1
ATOM 1506 N N . ILE B 1 46 ? 5.301 -9.812 -9.75 1 89.5 46 ILE B N 1
ATOM 1507 C CA . ILE B 1 46 ? 4.934 -10.508 -10.977 1 89.5 46 ILE B CA 1
ATOM 1508 C C . ILE B 1 46 ? 6.172 -11.141 -11.602 1 89.5 46 ILE B C 1
ATOM 1510 O O . ILE B 1 46 ? 6.145 -12.305 -12.008 1 89.5 46 ILE B O 1
ATOM 1514 N N . GLN B 1 47 ? 7.27 -10.391 -11.641 1 90.38 47 GLN B N 1
ATOM 1515 C CA . GLN B 1 47 ? 8.516 -10.922 -12.18 1 90.38 47 GLN B CA 1
ATOM 1516 C C . GLN B 1 47 ? 8.984 -12.141 -11.383 1 90.38 47 GLN B C 1
ATOM 1518 O O . GLN B 1 47 ? 9.375 -13.156 -11.961 1 90.38 47 GLN B O 1
ATOM 1523 N N . ARG B 1 48 ? 8.922 -11.984 -10.109 1 88.44 48 ARG B N 1
ATOM 1524 C CA . ARG B 1 48 ? 9.383 -13.062 -9.25 1 88.44 48 ARG B CA 1
ATOM 1525 C C . ARG B 1 48 ? 8.5 -14.297 -9.391 1 88.44 48 ARG B C 1
ATOM 1527 O O . ARG B 1 48 ? 8.992 -15.422 -9.445 1 88.44 48 ARG B O 1
ATOM 1534 N N . MET B 1 49 ? 7.242 -14.031 -9.453 1 82.44 49 MET B N 1
ATOM 1535 C CA . MET B 1 49 ? 6.297 -15.141 -9.562 1 82.44 49 MET B CA 1
ATOM 1536 C C . MET B 1 49 ? 6.461 -15.867 -10.898 1 82.44 49 MET B C 1
ATOM 1538 O O . MET B 1 49 ? 6.312 -17.094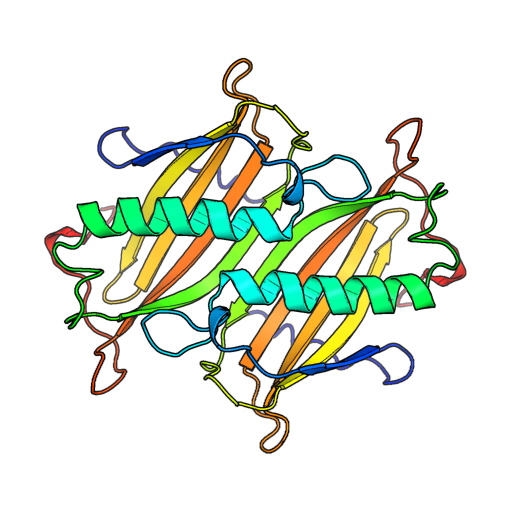 -10.961 1 82.44 49 MET B O 1
ATOM 1542 N N . ARG B 1 50 ? 6.754 -15.117 -11.883 1 81.19 50 ARG B N 1
ATOM 1543 C CA . ARG B 1 50 ? 6.984 -15.727 -13.188 1 81.19 50 ARG B CA 1
ATOM 1544 C C . ARG B 1 50 ? 8.164 -16.688 -13.141 1 81.19 50 ARG B C 1
ATOM 1546 O O . ARG B 1 50 ? 8.172 -17.703 -13.844 1 81.19 50 ARG B O 1
ATOM 1553 N N . THR B 1 51 ? 9.117 -16.328 -12.375 1 78.19 51 THR B N 1
ATOM 1554 C CA . THR B 1 51 ? 10.281 -17.188 -12.258 1 78.19 51 THR B CA 1
ATOM 1555 C C . THR B 1 51 ? 9.945 -18.438 -11.453 1 78.19 51 THR B C 1
ATOM 1557 O O . THR B 1 51 ? 10.508 -19.516 -11.695 1 78.19 51 THR B O 1
ATOM 1560 N N . CYS B 1 52 ? 9.031 -18.266 -10.562 1 71.62 52 CYS B N 1
ATOM 1561 C CA . CYS B 1 52 ? 8.672 -19.359 -9.672 1 71.62 52 CYS B CA 1
ATOM 1562 C C . CYS B 1 52 ? 7.574 -20.219 -10.273 1 71.62 52 CYS B C 1
ATOM 1564 O O . CYS B 1 52 ? 7.496 -21.422 -10.008 1 71.62 52 CYS B O 1
ATOM 1566 N N . PHE B 1 53 ? 6.668 -19.516 -10.906 1 67.25 53 PHE B N 1
ATOM 1567 C CA . PHE B 1 53 ? 5.508 -20.203 -11.461 1 67.25 53 PHE B CA 1
ATOM 1568 C C . PHE B 1 53 ? 5.406 -19.969 -12.961 1 67.25 53 PHE B C 1
ATOM 1570 O O . PHE B 1 53 ? 4.902 -18.922 -13.398 1 67.25 53 PHE B O 1
ATOM 1577 N N . PRO B 1 54 ? 5.738 -21.047 -13.602 1 62.06 54 PRO B N 1
ATOM 1578 C CA . PRO B 1 54 ? 5.465 -20.891 -15.031 1 62.06 54 PRO B CA 1
ATOM 1579 C C . PRO B 1 54 ? 3.975 -20.766 -15.336 1 62.06 54 PRO B C 1
ATOM 1581 O O . PRO B 1 54 ? 3.146 -21.406 -14.688 1 62.06 54 PRO B O 1
ATOM 1584 N N . HIS B 1 55 ? 3.432 -19.828 -16.078 1 62.47 55 HIS B N 1
ATOM 1585 C CA . HIS B 1 55 ? 2.072 -19.609 -16.562 1 62.47 55 HIS B CA 1
ATOM 1586 C C . HIS B 1 55 ? 1.235 -18.859 -15.531 1 62.47 55 HIS B C 1
ATOM 1588 O O . HIS B 1 55 ? 0.009 -18.984 -15.516 1 62.47 55 HIS B O 1
ATOM 1594 N N . PHE B 1 56 ? 1.965 -18.328 -14.414 1 63.44 56 PHE B N 1
ATOM 1595 C CA . PHE B 1 56 ? 1.28 -17.625 -13.336 1 63.44 56 PHE B CA 1
ATOM 1596 C C . PHE B 1 56 ? 0.347 -16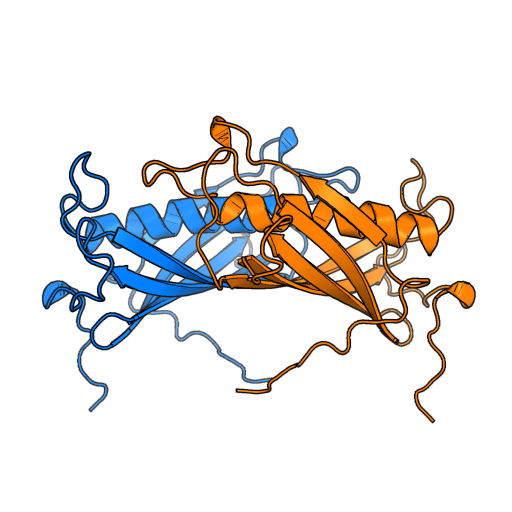.562 -13.898 1 63.44 56 PHE B C 1
ATOM 1598 O O . PHE B 1 56 ? -0.735 -16.328 -13.352 1 63.44 56 PHE B O 1
ATOM 1605 N N . ASP B 1 57 ? 0.723 -15.945 -14.93 1 60.19 57 ASP B N 1
ATOM 1606 C CA . ASP B 1 57 ? -0.078 -14.852 -15.461 1 60.19 57 ASP B CA 1
ATOM 1607 C C . ASP B 1 57 ? -0.732 -15.242 -16.781 1 60.19 57 ASP B C 1
ATOM 1609 O O . ASP B 1 57 ? -0.985 -14.383 -17.641 1 60.19 57 ASP B O 1
ATOM 1613 N N . SER B 1 58 ? -0.898 -16.547 -16.812 1 60.47 58 SER B N 1
ATOM 1614 C CA . SER B 1 58 ? -1.583 -16.984 -18.016 1 60.47 58 SER B CA 1
ATOM 1615 C C . SER B 1 58 ? -3.084 -16.734 -17.922 1 60.47 58 SER B C 1
ATOM 1617 O O . SER B 1 58 ? -3.607 -16.453 -16.844 1 60.47 58 SER B O 1
ATOM 1619 N N . GLY B 1 59 ? -3.75 -16.422 -19.078 1 59.53 59 GLY B N 1
ATOM 1620 C CA . GLY B 1 59 ? -5.18 -16.172 -19.188 1 59.53 59 GLY B CA 1
ATOM 1621 C C . GLY B 1 59 ? -6.023 -17.234 -18.484 1 59.53 59 GLY B C 1
ATOM 1622 O O . GLY B 1 59 ? -7.227 -17.047 -18.297 1 59.53 59 GLY B O 1
ATOM 1623 N N . ALA B 1 60 ? -5.598 -18.344 -18.156 1 62.53 60 ALA B N 1
ATOM 1624 C CA . ALA B 1 60 ? -6.289 -19.422 -17.438 1 62.53 60 ALA B CA 1
ATOM 1625 C C . ALA B 1 60 ? -5.406 -20 -16.328 1 62.53 60 ALA B C 1
ATOM 1627 O O . ALA B 1 60 ? -4.93 -21.125 -16.438 1 62.53 60 ALA B O 1
ATOM 1628 N N . PRO B 1 61 ? -5.285 -19.156 -15.281 1 65.75 61 PRO B N 1
ATOM 1629 C CA . PRO B 1 61 ? -4.297 -19.609 -14.305 1 65.75 61 PRO B CA 1
ATOM 1630 C C . PRO B 1 61 ? -4.785 -20.797 -13.484 1 65.75 61 PRO B C 1
ATOM 1632 O O . PRO B 1 61 ? -5.977 -20.891 -13.172 1 65.75 61 PRO B O 1
ATOM 1635 N N . GLN B 1 62 ? -3.908 -21.766 -13.273 1 71.94 62 GLN B N 1
ATOM 1636 C CA . GLN B 1 62 ? -4.195 -22.875 -12.391 1 71.94 62 GLN B CA 1
ATOM 1637 C C . GLN B 1 62 ? -4.18 -22.453 -10.922 1 71.94 62 GLN B C 1
ATOM 1639 O O . GLN B 1 62 ? -4.742 -23.125 -10.062 1 71.94 62 GLN B O 1
ATOM 1644 N N . HIS B 1 63 ? -3.508 -21.375 -10.672 1 75.94 63 HIS B N 1
ATOM 1645 C CA . HIS B 1 63 ? -3.387 -20.797 -9.336 1 75.94 63 HIS B CA 1
ATOM 1646 C C . HIS B 1 63 ? -3.652 -19.297 -9.352 1 75.94 63 HIS B C 1
ATOM 1648 O O . HIS B 1 63 ? -3.254 -18.609 -10.289 1 75.94 63 HIS B O 1
ATOM 1654 N N . LEU B 1 64 ? -4.523 -18.906 -8.422 1 79.31 64 LEU B N 1
ATOM 1655 C CA . LEU B 1 64 ? -4.652 -17.469 -8.195 1 79.31 64 LEU B CA 1
ATOM 1656 C C . LEU B 1 64 ? -3.83 -17.031 -6.984 1 79.31 64 LEU B C 1
ATOM 1658 O O . LEU B 1 64 ? -3.828 -17.719 -5.957 1 79.31 64 LEU B O 1
ATOM 1662 N N . CYS B 1 65 ? -3.066 -16.062 -7.207 1 83 65 CYS B N 1
ATOM 1663 C CA . CYS B 1 65 ? -2.285 -15.484 -6.117 1 83 65 CYS B CA 1
ATOM 1664 C C . CYS B 1 65 ? -3.033 -14.328 -5.469 1 83 65 CYS B C 1
ATOM 1666 O O . CYS B 1 65 ? -3.223 -13.281 -6.09 1 83 65 CYS B O 1
ATOM 1668 N N . ILE B 1 66 ? -3.445 -14.516 -4.293 1 89.56 66 ILE B N 1
ATOM 1669 C CA . ILE B 1 66 ? -4.16 -13.461 -3.592 1 89.56 66 ILE B CA 1
ATOM 1670 C C . ILE B 1 66 ? -3.266 -12.859 -2.51 1 89.56 66 ILE B C 1
ATOM 1672 O O . ILE B 1 66 ? -2.512 -13.578 -1.85 1 89.56 66 ILE B O 1
ATOM 1676 N N . ILE B 1 67 ? -3.344 -11.578 -2.396 1 95.25 67 ILE B N 1
ATOM 1677 C CA . ILE B 1 67 ? -2.574 -10.883 -1.368 1 95.25 67 ILE B CA 1
ATOM 1678 C C . ILE B 1 67 ? -3.424 -10.719 -0.11 1 95.25 67 ILE B C 1
ATOM 1680 O O . ILE B 1 67 ? -4.574 -10.281 -0.183 1 95.25 67 ILE B O 1
ATOM 1684 N N . THR B 1 68 ? -2.865 -11.078 1.034 1 96.5 68 THR B N 1
ATOM 1685 C CA . THR B 1 68 ? -3.6 -10.977 2.291 1 96.5 68 THR B CA 1
ATOM 1686 C C . THR B 1 68 ? -3.094 -9.805 3.123 1 96.5 68 THR B C 1
ATOM 1688 O O . THR B 1 68 ? -3.797 -9.312 4.012 1 96.5 68 THR B O 1
ATOM 1691 N N . GLU B 1 69 ? -1.854 -9.383 2.857 1 98.44 69 GLU B N 1
ATOM 1692 C CA . GLU B 1 69 ? -1.29 -8.266 3.602 1 98.44 69 GLU B CA 1
ATOM 1693 C C . GLU B 1 69 ? -0.185 -7.574 2.805 1 98.44 69 GLU B C 1
ATOM 1695 O O . GLU B 1 69 ? 0.621 -8.234 2.15 1 98.44 69 GLU B O 1
ATOM 1700 N N . THR B 1 70 ? -0.136 -6.305 2.836 1 98.69 70 THR B N 1
ATOM 1701 C CA . THR B 1 70 ? 0.936 -5.488 2.277 1 98.69 70 THR B CA 1
ATOM 1702 C C . THR B 1 70 ? 1.476 -4.516 3.324 1 98.69 70 THR B C 1
ATOM 1704 O O . THR B 1 70 ? 0.706 -3.822 3.988 1 98.69 70 THR B O 1
ATOM 1707 N N . THR B 1 71 ? 2.775 -4.484 3.482 1 98.81 71 THR B N 1
ATOM 1708 C CA . THR B 1 71 ? 3.436 -3.512 4.344 1 98.81 71 THR B CA 1
ATOM 1709 C C . THR B 1 71 ? 4.551 -2.789 3.592 1 98.81 71 THR B C 1
ATOM 1711 O O . THR B 1 71 ? 5.312 -3.414 2.852 1 98.81 71 THR B O 1
ATOM 1714 N N . VAL B 1 72 ? 4.613 -1.524 3.775 1 98.75 72 VAL B N 1
ATOM 1715 C CA . VAL B 1 72 ? 5.699 -0.712 3.234 1 98.75 72 VAL B CA 1
ATOM 1716 C C . VAL B 1 72 ? 6.285 0.169 4.336 1 98.75 72 VAL B C 1
ATOM 1718 O O . VAL B 1 72 ? 5.543 0.841 5.059 1 98.75 72 VAL B O 1
ATOM 1721 N N . ARG B 1 73 ? 7.555 0.178 4.469 1 98.62 73 ARG B N 1
ATOM 1722 C CA . ARG B 1 73 ? 8.281 1.073 5.371 1 98.62 73 ARG B CA 1
ATOM 1723 C C . ARG B 1 73 ? 9.172 2.029 4.586 1 98.62 73 ARG B C 1
ATOM 1725 O O . ARG B 1 73 ? 10.047 1.594 3.832 1 98.62 73 ARG B O 1
ATOM 1732 N N . TYR B 1 74 ? 8.984 3.268 4.859 1 97.88 74 TYR B N 1
ATOM 1733 C CA . TYR B 1 74 ? 9.719 4.297 4.129 1 97.88 74 TYR B CA 1
ATOM 1734 C C . TYR B 1 74 ? 10.898 4.809 4.949 1 97.88 74 TYR B C 1
ATOM 1736 O O . TYR B 1 74 ? 10.734 5.23 6.094 1 97.88 74 TYR B O 1
ATOM 1744 N N . ARG B 1 75 ? 12.031 4.824 4.27 1 96.69 75 ARG B N 1
ATOM 1745 C CA . ARG B 1 75 ? 13.258 5.168 4.98 1 96.69 75 ARG B CA 1
ATOM 1746 C C . ARG B 1 75 ? 13.766 6.547 4.566 1 96.69 75 ARG B C 1
ATOM 1748 O O . ARG B 1 75 ? 14.023 7.398 5.418 1 96.69 75 ARG B O 1
ATOM 1755 N N . LYS B 1 76 ? 13.945 6.742 3.312 1 95.19 76 LYS B N 1
ATOM 1756 C CA . LYS B 1 76 ? 14.383 8.016 2.746 1 95.19 76 LYS B CA 1
ATOM 1757 C C . LYS B 1 76 ? 13.477 8.445 1.595 1 95.19 76 LYS B C 1
ATOM 1759 O O . LYS B 1 76 ? 13.094 7.617 0.763 1 95.19 76 LYS B O 1
ATOM 1764 N N . PRO B 1 77 ? 13.172 9.734 1.575 1 93.31 77 PRO B N 1
ATOM 1765 C CA . PRO B 1 77 ? 12.289 10.188 0.501 1 93.31 77 PRO B CA 1
ATOM 1766 C C . PRO B 1 77 ? 12.922 10.062 -0.882 1 93.31 77 PRO B C 1
ATOM 1768 O O . PRO B 1 77 ? 14.125 10.297 -1.036 1 93.31 77 PRO B O 1
ATOM 1771 N N . VAL B 1 78 ? 12.125 9.602 -1.821 1 96.31 78 VAL B N 1
ATOM 1772 C CA . VAL B 1 78 ? 12.523 9.469 -3.217 1 96.31 78 VAL B CA 1
ATOM 1773 C C . VAL B 1 78 ? 11.961 10.641 -4.027 1 96.31 78 VAL B C 1
ATOM 1775 O O . VAL B 1 78 ? 10.773 10.953 -3.934 1 96.31 78 VAL B O 1
ATOM 1778 N N . ARG B 1 79 ? 12.789 11.336 -4.812 1 93.19 79 ARG B N 1
ATOM 1779 C CA . ARG B 1 79 ? 12.367 12.461 -5.633 1 93.19 79 ARG B CA 1
ATOM 1780 C C . ARG B 1 79 ? 12.211 12.055 -7.094 1 93.19 79 ARG B C 1
ATOM 1782 O O . ARG B 1 79 ? 12.711 11 -7.5 1 93.19 79 ARG B O 1
ATOM 1789 N N . TYR B 1 80 ? 11.633 13.109 -7.66 1 88.94 80 TYR B N 1
ATOM 1790 C CA . TYR B 1 80 ? 11.555 12.93 -9.102 1 88.94 80 TYR B CA 1
ATOM 1791 C C . TYR B 1 80 ? 12.945 12.812 -9.719 1 88.94 80 TYR B C 1
ATOM 1793 O O . TYR B 1 80 ? 13.883 13.477 -9.273 1 88.94 80 TYR B O 1
ATOM 1801 N N . SER B 1 81 ? 13.273 11.844 -10.531 1 86.25 81 SER B N 1
ATOM 1802 C CA . SER B 1 81 ? 14.484 11.633 -11.312 1 86.25 81 SER B CA 1
ATOM 1803 C C . SER B 1 81 ? 15.453 10.703 -10.586 1 86.25 81 SER B C 1
ATOM 1805 O O . SER B 1 81 ? 16.453 10.273 -11.164 1 86.25 81 SER B O 1
ATOM 1807 N N . ASP B 1 82 ? 15.227 10.516 -9.281 1 96.12 82 ASP B N 1
ATOM 1808 C CA . ASP B 1 82 ? 16.109 9.602 -8.578 1 96.12 82 ASP B CA 1
ATOM 1809 C C . ASP B 1 82 ? 16.141 8.227 -9.242 1 96.12 82 ASP B C 1
ATOM 1811 O O . ASP B 1 82 ? 15.086 7.715 -9.648 1 96.12 82 ASP B O 1
ATOM 1815 N N . ALA B 1 83 ? 17.312 7.703 -9.359 1 98 83 ALA B N 1
ATOM 1816 C CA . ALA B 1 83 ? 17.453 6.336 -9.852 1 98 83 ALA B CA 1
ATOM 1817 C C . ALA B 1 83 ? 17.328 5.328 -8.711 1 98 83 ALA B C 1
ATOM 1819 O O . ALA B 1 83 ? 18.094 5.379 -7.746 1 98 83 ALA B O 1
ATOM 1820 N N . ILE B 1 84 ? 16.391 4.426 -8.844 1 98.5 84 ILE B N 1
ATOM 1821 C CA . ILE B 1 84 ? 16.109 3.463 -7.789 1 98.5 84 ILE B CA 1
ATOM 1822 C C . ILE B 1 84 ? 16.281 2.043 -8.32 1 98.5 84 ILE B C 1
ATOM 1824 O O . ILE B 1 84 ? 15.914 1.752 -9.461 1 98.5 84 ILE B O 1
ATOM 1828 N N . VAL B 1 85 ? 16.859 1.195 -7.504 1 98.44 85 VAL B N 1
ATOM 1829 C CA . VAL B 1 85 ? 16.891 -0.232 -7.805 1 98.44 85 VAL B CA 1
ATOM 1830 C C . VAL B 1 85 ? 15.977 -0.981 -6.836 1 98.44 85 VAL B C 1
ATOM 1832 O O . VAL B 1 85 ? 16.109 -0.835 -5.617 1 98.44 85 VAL B O 1
ATOM 1835 N N . GLY B 1 86 ? 15.062 -1.667 -7.383 1 98.25 86 GLY B N 1
ATOM 1836 C CA . GLY B 1 86 ? 14.18 -2.533 -6.617 1 98.25 86 GLY B CA 1
ATOM 1837 C C . GLY B 1 86 ? 14.562 -4 -6.707 1 98.25 86 GLY B C 1
ATOM 1838 O O . GLY B 1 86 ? 14.961 -4.48 -7.77 1 98.25 86 GLY B O 1
ATOM 1839 N N . LYS B 1 87 ? 14.398 -4.684 -5.621 1 97.69 87 LYS B N 1
ATOM 1840 C CA . LYS B 1 87 ? 14.617 -6.125 -5.562 1 97.69 87 LYS B CA 1
ATOM 1841 C C . LYS B 1 87 ? 13.469 -6.832 -4.855 1 97.69 87 LYS B C 1
ATOM 1843 O O . LYS B 1 87 ? 12.828 -6.258 -3.975 1 97.69 87 LYS B O 1
ATOM 1848 N N . ALA B 1 88 ? 13.258 -8.023 -5.23 1 96.94 88 ALA B N 1
ATOM 1849 C CA . ALA B 1 88 ? 12.258 -8.867 -4.582 1 96.94 88 ALA B CA 1
ATOM 1850 C C . ALA B 1 88 ? 12.719 -10.312 -4.5 1 96.94 88 ALA B C 1
ATOM 1852 O O . ALA B 1 88 ? 13.383 -10.812 -5.414 1 96.94 88 ALA B O 1
ATOM 1853 N N . TRP B 1 89 ? 12.336 -10.922 -3.449 1 93 89 TRP B N 1
ATOM 1854 C CA . TRP B 1 89 ? 12.648 -12.336 -3.273 1 93 89 TRP B CA 1
ATOM 1855 C C . TRP B 1 89 ? 11.602 -13.031 -2.416 1 93 89 TRP B C 1
ATOM 1857 O O . TRP B 1 89 ? 10.867 -12.375 -1.669 1 93 89 TRP B O 1
ATOM 1867 N N . LEU B 1 90 ? 11.508 -14.297 -2.598 1 90.94 90 LEU B N 1
ATOM 1868 C CA . LEU B 1 90 ? 10.617 -15.109 -1.774 1 90.94 90 LEU B CA 1
ATOM 1869 C C . LEU B 1 90 ? 11.195 -15.305 -0.377 1 90.94 90 LEU B C 1
ATOM 1871 O O . LEU B 1 90 ? 12.188 -16.016 -0.205 1 90.94 90 LEU B O 1
ATOM 1875 N N . GLN B 1 91 ? 10.617 -14.719 0.528 1 91.25 91 GLN B N 1
ATOM 1876 C CA . GLN B 1 91 ? 11.109 -14.781 1.901 1 91.25 91 GLN B CA 1
ATOM 1877 C C . GLN B 1 91 ? 10.703 -16.094 2.57 1 91.25 91 GLN B C 1
ATOM 1879 O O . GLN B 1 91 ? 11.477 -16.672 3.33 1 91.25 91 GLN B O 1
ATOM 1884 N N . SER B 1 92 ? 9.508 -16.484 2.32 1 88.5 92 SER B N 1
ATOM 1885 C CA . SER B 1 92 ? 9.047 -17.766 2.861 1 88.5 92 SER B CA 1
ATOM 1886 C C . SER B 1 92 ? 7.875 -18.312 2.053 1 88.5 92 SER B C 1
ATOM 1888 O O . SER B 1 92 ? 7.152 -17.547 1.403 1 88.5 92 SER B O 1
ATOM 1890 N N . ALA B 1 93 ? 7.707 -19.609 2.064 1 85.56 93 ALA B N 1
ATOM 1891 C CA . ALA B 1 93 ? 6.598 -20.328 1.452 1 85.56 93 ALA B CA 1
ATOM 1892 C C . ALA B 1 93 ? 6.23 -21.562 2.275 1 85.56 93 ALA B C 1
ATOM 1894 O O . ALA B 1 93 ? 7.094 -22.375 2.625 1 85.56 93 ALA B O 1
ATOM 1895 N N . ARG B 1 94 ? 5.02 -21.609 2.66 1 84.38 94 ARG B N 1
ATOM 1896 C CA . ARG B 1 94 ? 4.496 -22.734 3.43 1 84.38 94 ARG B CA 1
ATOM 1897 C C . ARG B 1 94 ? 3.133 -23.172 2.9 1 84.38 94 ARG B C 1
ATOM 1899 O O . ARG B 1 94 ? 2.145 -22.453 3.037 1 84.38 94 ARG B O 1
ATOM 1906 N N . TYR B 1 95 ? 3.041 -24.422 2.455 1 87.44 95 TYR B N 1
ATOM 1907 C CA . TYR B 1 95 ? 1.853 -25.016 1.855 1 87.44 95 TYR B CA 1
ATOM 1908 C C . TYR B 1 95 ? 1.267 -24.109 0.786 1 87.44 95 TYR B C 1
ATOM 1910 O O . TYR B 1 95 ? 1.729 -24.109 -0.357 1 87.44 95 TYR B O 1
ATOM 1918 N N . SER B 1 96 ? 0.351 -23.156 1.212 1 88.69 96 SER B N 1
ATOM 1919 C CA . SER B 1 96 ? -0.276 -22.281 0.219 1 88.69 96 SER B CA 1
ATOM 1920 C C . SER B 1 96 ? 0.078 -20.812 0.459 1 88.69 96 SER B C 1
ATOM 1922 O O . SER B 1 96 ? -0.217 -19.953 -0.373 1 88.69 96 SER B O 1
ATOM 1924 N N . ARG B 1 97 ? 0.854 -20.609 1.545 1 90.62 97 ARG B N 1
ATOM 1925 C CA . ARG B 1 97 ? 1.147 -19.234 1.942 1 90.62 97 ARG B CA 1
ATOM 1926 C C . ARG B 1 97 ? 2.555 -18.828 1.515 1 90.62 97 ARG B C 1
ATOM 1928 O O . ARG B 1 97 ? 3.48 -19.641 1.557 1 90.62 97 ARG B O 1
ATOM 1935 N N . TRP B 1 98 ? 2.641 -17.672 1.184 1 89.25 98 TRP B N 1
ATOM 1936 C CA . TRP B 1 98 ? 3.941 -17.156 0.768 1 89.25 98 TRP B CA 1
ATOM 1937 C C . TRP B 1 98 ? 4.148 -15.734 1.27 1 89.25 98 TRP B C 1
ATOM 1939 O O . TRP B 1 98 ? 3.182 -15.016 1.551 1 89.25 98 TRP B O 1
ATOM 1949 N N . ILE B 1 99 ? 5.449 -15.375 1.405 1 93.81 99 ILE B N 1
ATOM 1950 C CA . ILE B 1 99 ? 5.855 -14 1.696 1 93.81 99 ILE B CA 1
ATOM 1951 C C . ILE B 1 99 ? 6.938 -13.562 0.714 1 93.81 99 ILE B C 1
ATOM 1953 O O . ILE B 1 99 ? 7.945 -14.258 0.543 1 93.81 99 ILE B O 1
ATOM 1957 N N . ILE B 1 100 ? 6.668 -12.477 0.111 1 94.62 100 ILE B N 1
ATOM 1958 C CA . ILE B 1 100 ? 7.68 -11.836 -0.724 1 94.62 100 ILE B CA 1
ATOM 1959 C C . ILE B 1 100 ? 8.156 -10.547 -0.06 1 94.62 100 ILE B C 1
ATOM 1961 O O . ILE B 1 100 ? 7.348 -9.75 0.419 1 94.62 100 ILE B O 1
ATOM 1965 N N . ALA B 1 101 ? 9.461 -10.422 -0.019 1 96.94 101 ALA B N 1
ATOM 1966 C CA . ALA B 1 101 ? 10.086 -9.211 0.499 1 96.94 101 ALA B CA 1
ATOM 1967 C C . ALA B 1 101 ? 10.617 -8.344 -0.637 1 96.94 101 ALA B C 1
ATOM 1969 O O . ALA B 1 101 ? 10.953 -8.844 -1.711 1 96.94 101 ALA B O 1
ATOM 1970 N N . PHE B 1 102 ? 10.648 -7.074 -0.364 1 98.25 102 PHE B N 1
ATOM 1971 C CA . PHE B 1 102 ? 11.094 -6.094 -1.348 1 98.25 102 PHE B CA 1
ATOM 1972 C C . PHE B 1 102 ? 12.078 -5.117 -0.725 1 98.25 102 PHE B C 1
ATOM 1974 O O . PHE B 1 102 ? 11.922 -4.711 0.428 1 98.25 102 PHE B O 1
ATOM 1981 N N . SER B 1 103 ? 13.039 -4.73 -1.492 1 98.19 103 SER B N 1
ATOM 1982 C CA . SER B 1 103 ? 13.93 -3.629 -1.138 1 98.19 103 SER B CA 1
ATOM 1983 C C . SER B 1 103 ? 14.078 -2.645 -2.293 1 98.19 103 SER B C 1
ATOM 1985 O O . SER B 1 103 ? 14.188 -3.049 -3.451 1 98.19 103 SER B O 1
ATOM 1987 N N . PHE B 1 104 ? 13.977 -1.393 -2.006 1 98.62 104 PHE B N 1
ATOM 1988 C CA . PHE B 1 104 ? 14.219 -0.317 -2.959 1 98.62 104 PHE B CA 1
ATOM 1989 C C . PHE B 1 104 ? 15.305 0.626 -2.447 1 98.62 104 PHE B C 1
ATOM 1991 O O . PHE B 1 104 ? 15.188 1.175 -1.35 1 98.62 104 PHE B O 1
ATOM 1998 N N . ALA B 1 105 ? 16.344 0.779 -3.236 1 98.62 105 ALA B N 1
ATOM 1999 C CA . ALA B 1 105 ? 17.484 1.583 -2.82 1 98.62 105 ALA B CA 1
ATOM 2000 C C . ALA B 1 105 ? 17.906 2.555 -3.92 1 98.62 105 ALA B C 1
ATOM 2002 O O . ALA B 1 105 ? 17.641 2.314 -5.102 1 98.62 105 ALA B O 1
ATOM 2003 N N . PHE B 1 106 ? 18.531 3.643 -3.484 1 98.38 106 PHE B N 1
ATOM 2004 C CA . PHE B 1 106 ? 19.141 4.551 -4.453 1 98.38 106 PHE B CA 1
ATOM 2005 C C . PHE B 1 106 ? 20.297 3.873 -5.176 1 98.38 106 PHE B C 1
ATOM 2007 O O . PHE B 1 106 ? 21.203 3.344 -4.539 1 98.38 106 PHE B O 1
ATOM 2014 N N . GLU B 1 107 ? 20.25 3.904 -6.457 1 97.06 107 GLU B N 1
ATOM 2015 C CA . GLU B 1 107 ? 21.172 3.129 -7.27 1 97.06 107 GLU B CA 1
ATOM 2016 C C . GLU B 1 107 ? 22.625 3.529 -6.992 1 97.06 107 GLU B C 1
ATOM 2018 O O . GLU B 1 107 ? 23.5 2.672 -6.859 1 97.06 107 GLU B O 1
ATOM 2023 N N . PHE B 1 108 ? 22.891 4.812 -6.844 1 94.88 108 PHE B N 1
ATOM 2024 C CA . PHE B 1 108 ? 24.266 5.277 -6.762 1 94.88 108 PHE B CA 1
ATOM 2025 C C . PHE B 1 108 ? 24.812 5.129 -5.344 1 94.88 108 PHE B C 1
ATOM 2027 O O . PHE B 1 108 ? 25.906 4.617 -5.145 1 94.88 108 PHE B O 1
ATOM 2034 N N . SER B 1 109 ? 24.062 5.453 -4.293 1 96.19 109 SER B N 1
ATOM 2035 C CA . SER B 1 109 ? 24.547 5.457 -2.918 1 96.19 109 SER B CA 1
ATOM 2036 C C . SER B 1 109 ? 24.281 4.121 -2.234 1 96.19 109 SER B C 1
ATOM 2038 O O . SER B 1 109 ? 24.938 3.787 -1.243 1 96.19 109 SER B O 1
ATOM 2040 N N . GLY B 1 110 ? 23.266 3.377 -2.746 1 96.62 110 GLY B N 1
ATOM 2041 C CA . GLY B 1 110 ? 22.891 2.137 -2.094 1 96.62 110 GLY B CA 1
ATOM 2042 C C . GLY B 1 110 ? 22.047 2.354 -0.846 1 96.62 110 GLY B C 1
ATOM 2043 O O . GLY B 1 110 ? 21.641 1.393 -0.194 1 96.62 110 GLY B O 1
ATOM 2044 N N . LEU B 1 111 ? 21.766 3.607 -0.505 1 97.38 111 LEU B N 1
ATOM 2045 C CA . LEU B 1 111 ? 20.969 3.918 0.675 1 97.38 111 LEU B CA 1
ATOM 2046 C C . LEU B 1 111 ? 19.531 3.438 0.498 1 97.38 111 LEU B C 1
ATOM 2048 O O . LEU B 1 111 ? 18.953 3.578 -0.583 1 97.38 111 LEU B O 1
ATOM 2052 N N . PRO B 1 112 ? 19 2.861 1.509 1 98.25 112 PRO B N 1
ATOM 2053 C CA . PRO B 1 112 ? 17.641 2.363 1.399 1 98.25 112 PRO B CA 1
ATOM 2054 C C . PRO B 1 112 ? 16.609 3.486 1.278 1 98.25 112 PRO B C 1
ATOM 2056 O O . PRO B 1 112 ? 16.625 4.434 2.07 1 98.25 112 PRO B O 1
ATOM 2059 N N . ALA B 1 113 ? 15.789 3.391 0.289 1 98.31 113 ALA B N 1
ATOM 2060 C CA . ALA B 1 113 ? 14.664 4.309 0.127 1 98.31 113 ALA B CA 1
ATOM 2061 C C . ALA B 1 113 ? 13.43 3.797 0.86 1 98.31 113 ALA B C 1
ATOM 2063 O O . ALA B 1 113 ? 12.898 4.477 1.742 1 98.31 113 ALA B O 1
ATOM 2064 N N . PHE B 1 114 ? 12.953 2.645 0.521 1 98.56 114 PHE B N 1
ATOM 2065 C CA . PHE B 1 114 ? 11.875 1.996 1.256 1 98.56 114 PHE B CA 1
ATOM 2066 C C . PHE B 1 114 ? 11.93 0.484 1.075 1 98.56 114 PHE B C 1
ATOM 2068 O O . PHE B 1 114 ? 12.633 -0.017 0.198 1 98.56 114 PHE B O 1
ATOM 2075 N N . GLU B 1 115 ? 11.234 -0.23 1.932 1 98.62 115 GLU B N 1
ATOM 2076 C CA . GLU B 1 115 ? 11.117 -1.686 1.902 1 98.62 115 GLU B CA 1
ATOM 2077 C C . GLU B 1 115 ? 9.656 -2.125 2.025 1 98.62 115 GLU B C 1
ATOM 2079 O O . GLU B 1 115 ? 8.805 -1.354 2.475 1 98.62 115 GLU B O 1
ATOM 2084 N N . GLY B 1 116 ? 9.43 -3.303 1.558 1 98.56 116 GLY B N 1
ATOM 2085 C CA . GLY B 1 116 ? 8.07 -3.814 1.591 1 98.56 116 GLY B CA 1
ATOM 2086 C C . GLY B 1 116 ? 8 -5.305 1.856 1 98.56 116 GLY B C 1
ATOM 2087 O O . GLY B 1 116 ? 9.016 -6.004 1.774 1 98.56 116 GLY B O 1
ATOM 2088 N N . ARG B 1 117 ? 6.863 -5.691 2.189 1 98.19 117 ARG B N 1
ATOM 2089 C CA . ARG B 1 117 ? 6.52 -7.094 2.381 1 98.19 117 ARG B CA 1
ATOM 2090 C C . ARG B 1 117 ? 5.07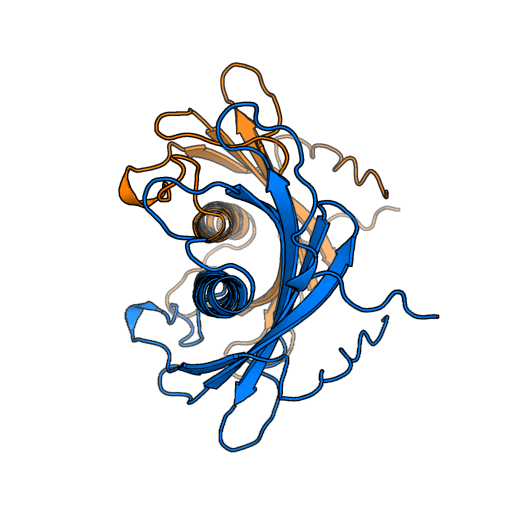8 -7.371 1.959 1 98.19 117 ARG B C 1
ATOM 2092 O O . ARG B 1 117 ? 4.176 -6.594 2.277 1 98.19 117 ARG B O 1
ATOM 2099 N N . GLN B 1 118 ? 4.941 -8.43 1.284 1 97.94 118 GLN B N 1
ATOM 2100 C CA . GLN B 1 118 ? 3.6 -8.883 0.934 1 97.94 118 GLN B CA 1
ATOM 2101 C C . GLN B 1 118 ? 3.414 -10.359 1.281 1 97.94 118 GLN B C 1
ATOM 2103 O O . GLN B 1 118 ? 4.266 -11.188 0.955 1 97.94 118 GLN B O 1
ATOM 2108 N N . ALA B 1 119 ? 2.35 -10.617 1.951 1 96.81 119 ALA B N 1
ATOM 2109 C CA . ALA B 1 119 ? 1.917 -11.992 2.211 1 96.81 119 ALA B CA 1
ATOM 2110 C C . ALA B 1 119 ? 0.719 -12.359 1.343 1 96.81 119 ALA B C 1
ATOM 2112 O O . ALA B 1 119 ? -0.114 -11.508 1.025 1 96.81 119 ALA B O 1
ATOM 2113 N N . GLY B 1 120 ? 0.708 -13.641 1.018 1 93.44 120 GLY B N 1
ATOM 2114 C CA . GLY B 1 120 ? -0.398 -14.102 0.192 1 93.44 120 GLY B CA 1
ATOM 2115 C C . GLY B 1 120 ? -0.596 -15.602 0.246 1 93.44 120 GLY B C 1
ATOM 2116 O O . GLY B 1 120 ? 0.048 -16.297 1.04 1 93.44 120 GLY B O 1
ATOM 2117 N N . THR B 1 121 ? -1.624 -15.992 -0.55 1 90.69 121 THR B N 1
ATOM 2118 C CA . THR B 1 121 ? -1.972 -17.406 -0.644 1 90.69 121 THR B CA 1
ATOM 2119 C C . THR B 1 121 ? -2.332 -17.781 -2.078 1 90.69 121 THR B C 1
ATOM 2121 O O . THR B 1 121 ? -2.893 -16.969 -2.816 1 90.69 121 THR B O 1
ATOM 2124 N N . PHE B 1 122 ? -2.006 -19 -2.395 1 86.88 122 PHE B N 1
ATOM 2125 C CA . PHE B 1 122 ? -2.477 -19.547 -3.66 1 86.88 122 PHE B CA 1
ATOM 2126 C C . PHE B 1 122 ? -3.826 -20.234 -3.484 1 86.88 122 PHE B C 1
ATOM 2128 O O . PHE B 1 122 ? -4.008 -21.031 -2.566 1 86.88 122 PHE B O 1
ATOM 2135 N N . ILE B 1 123 ? -4.633 -19.828 -4.438 1 86.38 123 ILE B N 1
ATOM 2136 C CA . ILE B 1 123 ? -5.945 -20.453 -4.332 1 86.38 123 ILE B CA 1
ATOM 2137 C C . ILE B 1 123 ? -6.375 -21 -5.695 1 86.38 123 ILE B C 1
ATOM 2139 O O . ILE B 1 123 ? -5.875 -20.547 -6.73 1 86.38 123 ILE B O 1
ATOM 2143 N N . ASP B 1 124 ? -7.262 -21.969 -5.652 1 83.62 124 ASP B N 1
ATOM 2144 C CA . ASP B 1 124 ? -7.879 -22.5 -6.863 1 83.62 124 ASP B CA 1
ATOM 2145 C C . ASP B 1 124 ? -8.859 -21.5 -7.469 1 83.62 124 ASP B C 1
ATOM 2147 O O . ASP B 1 124 ? -9.75 -21 -6.781 1 83.62 124 ASP B O 1
ATOM 2151 N N . PRO B 1 125 ? -8.664 -21.188 -8.734 1 81.69 125 PRO B N 1
ATOM 2152 C CA . PRO B 1 125 ? -9.508 -20.172 -9.344 1 81.69 125 PRO B CA 1
ATOM 2153 C C . PRO B 1 125 ? -10.984 -20.562 -9.375 1 81.69 125 PRO B C 1
ATOM 2155 O O . PRO B 1 125 ? -11.859 -19.688 -9.43 1 81.69 125 PRO B O 1
ATOM 2158 N N . GLN B 1 126 ? -11.312 -21.828 -9.32 1 84.19 126 GLN B N 1
ATOM 2159 C CA . GLN B 1 126 ? -12.695 -22.297 -9.414 1 84.19 126 GLN B CA 1
ATOM 2160 C C . GLN B 1 126 ? -13.312 -22.453 -8.031 1 84.19 126 GLN B C 1
ATOM 2162 O O . GLN B 1 126 ? -14.422 -21.969 -7.781 1 84.19 126 GLN B O 1
ATOM 2167 N N . THR B 1 127 ? -12.586 -23.031 -7.094 1 86.81 127 THR B N 1
ATOM 2168 C CA . THR B 1 127 ? -13.156 -23.359 -5.793 1 86.81 127 THR B CA 1
ATOM 2169 C C . THR B 1 127 ? -12.836 -22.281 -4.77 1 86.81 127 THR B C 1
ATOM 2171 O O . THR B 1 127 ? -13.453 -22.219 -3.707 1 86.81 127 THR B O 1
ATOM 2174 N N . HIS B 1 128 ? -11.703 -21.531 -5.02 1 84.31 128 HIS B N 1
ATOM 2175 C CA . HIS B 1 128 ? -11.188 -20.484 -4.141 1 84.31 128 HIS B CA 1
ATOM 2176 C C . HIS B 1 128 ? -10.68 -21.078 -2.828 1 84.31 128 HIS B C 1
ATOM 2178 O O . HIS B 1 128 ? -10.734 -20.422 -1.785 1 84.31 128 HIS B O 1
ATOM 2184 N N . LEU B 1 129 ? -10.336 -22.359 -2.984 1 88.5 129 LEU B N 1
ATOM 2185 C CA . LEU B 1 129 ? -9.68 -23.016 -1.862 1 88.5 129 LEU B CA 1
ATOM 2186 C C . LEU B 1 129 ? -8.164 -22.953 -2.008 1 88.5 129 LEU B C 1
ATOM 2188 O O . LEU B 1 129 ? -7.645 -22.891 -3.123 1 88.5 129 LEU B O 1
ATOM 2192 N N . PRO B 1 130 ? -7.543 -22.953 -0.842 1 89.38 130 PRO B N 1
ATOM 2193 C CA . PRO B 1 130 ? -6.078 -22.906 -0.917 1 89.38 130 PRO B CA 1
ATOM 2194 C C . PRO B 1 130 ? -5.488 -24.094 -1.67 1 89.38 130 PRO B C 1
ATOM 2196 O O . PRO B 1 130 ? -5.988 -25.219 -1.555 1 89.38 130 PRO B O 1
ATOM 2199 N N . LEU B 1 131 ? -4.469 -23.812 -2.48 1 85.94 131 LEU B N 1
ATOM 2200 C CA . LEU B 1 131 ? -3.689 -24.797 -3.209 1 85.94 131 LEU B CA 1
ATOM 2201 C C . LEU B 1 131 ? -2.236 -24.797 -2.742 1 85.94 131 LEU B C 1
ATOM 2203 O O . LEU B 1 131 ? -1.676 -23.75 -2.445 1 85.94 131 LEU B O 1
ATOM 2207 N N . PRO B 1 132 ? -1.763 -26.016 -2.732 1 82.19 132 PRO B N 1
ATOM 2208 C CA . PRO B 1 132 ? -0.353 -26.062 -2.338 1 82.19 132 PRO B CA 1
ATOM 2209 C C . PRO B 1 132 ? 0.562 -25.344 -3.322 1 82.19 132 PRO B C 1
ATOM 2211 O O . PRO B 1 132 ? 0.311 -25.359 -4.531 1 82.19 132 PRO B O 1
ATOM 2214 N N . ILE B 1 133 ? 1.604 -24.75 -2.73 1 73.88 133 ILE B N 1
ATOM 2215 C CA . ILE B 1 133 ? 2.641 -24.125 -3.543 1 73.88 133 ILE B CA 1
ATOM 2216 C C . ILE B 1 133 ? 3.375 -25.203 -4.352 1 73.88 133 ILE B C 1
ATOM 2218 O O . ILE B 1 133 ? 3.652 -26.281 -3.848 1 73.88 133 ILE B O 1
ATOM 2222 N N . PRO B 1 134 ? 3.564 -24.828 -5.586 1 69.44 134 PRO B N 1
ATOM 2223 C CA . PRO B 1 134 ? 4.328 -25.797 -6.387 1 69.44 134 PRO B CA 1
ATOM 2224 C C . PRO B 1 134 ? 5.648 -26.203 -5.73 1 69.44 134 PRO B C 1
ATOM 2226 O O . PRO B 1 134 ? 6.277 -25.375 -5.055 1 69.44 134 PRO B O 1
ATOM 2229 N N . ALA B 1 135 ? 5.973 -27.453 -5.824 1 67.19 135 ALA B N 1
ATOM 2230 C CA . ALA B 1 135 ? 7.176 -28.016 -5.223 1 67.19 135 ALA B CA 1
ATOM 2231 C C . ALA B 1 135 ? 8.406 -27.188 -5.562 1 67.19 135 ALA B C 1
ATOM 2233 O O . ALA B 1 135 ? 9.32 -27.047 -4.742 1 67.19 135 ALA B O 1
ATOM 2234 N N . SER B 1 136 ? 8.336 -26.609 -6.746 1 65.38 136 SER B N 1
ATOM 2235 C CA . SER B 1 136 ? 9.484 -25.844 -7.211 1 65.38 136 SER B CA 1
ATOM 2236 C C . SER B 1 136 ? 9.711 -24.609 -6.348 1 65.38 136 SER B C 1
ATOM 2238 O O . SER B 1 136 ? 10.812 -24.062 -6.336 1 65.38 136 SER B O 1
ATOM 2240 N N . LEU B 1 137 ? 8.711 -24.203 -5.621 1 64 137 LEU B N 1
ATOM 2241 C CA . LEU B 1 137 ? 8.797 -22.984 -4.832 1 64 137 LEU B CA 1
ATOM 2242 C C . LEU B 1 137 ? 9 -23.297 -3.355 1 64 137 LEU B C 1
ATOM 2244 O O . LEU B 1 137 ? 9.203 -22.391 -2.543 1 64 137 LEU B O 1
ATOM 2248 N N . ARG B 1 138 ? 8.852 -24.547 -3.072 1 61.34 138 ARG B N 1
ATOM 2249 C CA . ARG B 1 138 ? 8.984 -24.906 -1.661 1 61.34 138 ARG B CA 1
ATOM 2250 C C . ARG B 1 138 ? 10.422 -24.719 -1.187 1 61.34 138 ARG B C 1
ATOM 2252 O O . ARG B 1 138 ? 11.367 -25.125 -1.869 1 61.34 138 ARG B O 1
ATOM 2259 N N . LEU B 1 139 ? 10.633 -23.562 -0.607 1 59.94 139 LEU B N 1
ATOM 2260 C CA . LEU B 1 139 ? 11.961 -23.344 -0.054 1 59.94 139 LEU B CA 1
ATOM 2261 C C . LEU B 1 139 ? 12.312 -24.422 0.963 1 59.94 139 LEU B C 1
ATOM 2263 O O . LEU B 1 139 ? 11.43 -24.969 1.622 1 59.94 139 LEU B O 1
ATOM 2267 N N . PRO B 1 140 ? 13.547 -24.922 0.854 1 53.5 140 PRO B N 1
ATOM 2268 C CA . PRO B 1 140 ? 13.961 -25.922 1.839 1 53.5 140 PRO B CA 1
ATOM 2269 C C . PRO B 1 140 ? 13.602 -25.531 3.27 1 53.5 140 PRO B C 1
ATOM 2271 O O . PRO B 1 140 ? 13.609 -24.344 3.609 1 53.5 140 PRO B O 1
ATOM 2274 N N . ALA B 1 141 ? 12.688 -26.359 3.895 1 46.22 141 ALA B N 1
ATOM 2275 C CA . ALA B 1 141 ? 12.406 -26.219 5.32 1 46.22 141 ALA B CA 1
ATOM 2276 C C . ALA B 1 141 ? 13.664 -25.812 6.09 1 46.22 141 ALA B C 1
ATOM 2278 O O . ALA B 1 141 ? 14.75 -26.328 5.824 1 46.22 141 ALA B O 1
ATOM 2279 N N . ASP B 1 142 ? 13.875 -24.516 6.43 1 40 142 ASP B N 1
ATOM 2280 C CA . ASP B 1 142 ? 15 -24.328 7.348 1 40 142 ASP B CA 1
ATOM 2281 C C . ASP B 1 142 ? 15.117 -25.516 8.312 1 40 142 ASP B C 1
ATOM 2283 O O . ASP B 1 142 ? 14.164 -25.844 9.023 1 40 142 ASP B O 1
ATOM 2287 N N . HIS B 1 143 ? 15.805 -26.516 7.961 1 34.03 143 HIS B N 1
ATOM 2288 C CA . HIS B 1 143 ? 16.266 -27.406 9.016 1 34.03 143 HIS B CA 1
ATOM 2289 C C . HIS B 1 143 ? 16.922 -26.625 10.148 1 34.03 143 HIS B C 1
ATOM 2291 O O . HIS B 1 143 ? 17.609 -25.641 9.914 1 34.03 143 HIS B O 1
#

Sequence (286 aa):
MSDLAMANPAPERTVMQHVRPLPYEADFTGFLSNTVAPRWMEALRIQRMRTCFPHFDSGAPQHLCIITETTVRYRKPVRYSDAIVGKAWLQSARYSRWIIAFSFAFEFSGLPAFEGRQAGTFIDPQTHLPLPIPASLRLPADHMSDLAMANPAPERTVMQHVRPLPYEADFTGFLSNTVAPRWMEALRIQRMRTCFPHFDSGAPQHLCIITETTVRYRKPVRYSDAIVGKAWLQSARYSRWIIAFSFAFEFSGLPAFEGRQAGTFIDPQTHLPLPIPASLRLPADH

pLDDT: mean 84.21, std 17.3, range [26.41, 98.81]

InterPro domains:
  IPR029069 HotDog domain superfamily [SSF54637] (12-138)

Secondary structure (DSSP, 8-state):
----------GGGEEEEEE---GGGB-TTSBBPTTTHHHHHHHHHHHHHHHHSTTTTSSS-SSEEEEEEEEEEE-SPPBTT--EEEEEEEEEEETTEEEEEEEEEETTT--EEEEEEEEEEEE-TTT--B-PPPGGG------/----------GGGEEEEEE---GGGB-TTSBBPTTTHHHHHHHHHHHHHHHHSTTTTSSS-SSEEEEEEEEEEE-SPPBTT--EEEEEEEEEEETTEEEEEEEEEETTT--EEEEEEEEEEEE-TTT--B-PPPGGG------

Foldseek 3Di:
DPCCVVPPDDPVQKDKDKDFDDPVQADPVQFGDPVCVVVVVVVRVVVNVCVQDPCCVPPQHQKDKDWDDKDKFFDATHGGPFIKMKMKGWSAFDFFKTKMKMWIAGPPPRHTGMIMMIMIGIAGPVPRHGGGRPPSPHDPDPD/DPCCVVPPDDPVQKDKDKDFDDPVQADPVQFGDPVCVVVVVVVRVVVNVCVQDPCQVPPDHQKDKDWDDKDKFFDATHGGPFIKMKMKGWSAFDFFKTKMKMWIAGPPPRHTGMIMMIMIGIAGPVPRHGGGRPPSPHDPPPD

Nearest PDB structures (foldseek):
  5v10-assembly1_B-2  TM=8.573E-01  e=4.482E-09  Pseudomonas aeruginosa PAO1
  1njk-assembly1_D  TM=8.764E-01  e=9.561E-09  Escherichia coli
  4k00-assembly1_A  TM=8.555E-01  e=1.615E-08  Synechocystis sp. PCC 6803 substr. Kazusa
  5vpj-assembly3_J  TM=8.675E-01  e=1.316E-07  Actinomadura verrucosospora
  3r87-assembly1_A  TM=8.179E-01  e=9.541E-07  Photobacterium profundum

Radius of gyration: 19.55 Å; Cα contacts (8 Å, |Δi|>4): 564; chains: 2; bounding box: 49×55×50 Å